Protein AF-A0AAU9JM26-F1 (afdb_monomer)

Secondary structure (DSSP, 8-state):
------S------HHHHHHHHHHTTSSGGGS-HHHHHHHHHHH--SSEE-HHHHHHHHHTTT---GGGT-TTSHHHHHHHHH-BGGGBEEHHHHHHHHHHHS---HHHHHHHHHHHH-TT-SSEE-HHHHHHHHHHHHHHHHHHHHHHHHH-GGGHHHHHHHHHHHHTTHHHHHHHHHHHHHTT--TT--EEHHHHHHHTTSTTGGGGGSHHHHHHHHHHHHHHHHHHTT-

Organism: NCBI:txid1481888

Mean predicted aligned error: 7.05 Å

Structure (mmCIF, N/CA/C/O backbone):
data_AF-A0AAU9JM26-F1
#
_entry.id   AF-A0AAU9JM26-F1
#
loop_
_atom_site.group_PDB
_atom_site.id
_atom_site.type_symbol
_atom_site.label_atom_id
_atom_site.label_alt_id
_atom_site.label_comp_id
_atom_site.label_asym_id
_atom_site.label_entity_id
_atom_site.label_seq_id
_atom_site.pdbx_PDB_ins_code
_atom_site.Cartn_x
_atom_site.Cartn_y
_atom_site.Cartn_z
_atom_site.occupancy
_atom_site.B_iso_or_equiv
_atom_site.auth_seq_id
_atom_site.auth_comp_id
_atom_site.auth_asym_id
_atom_site.auth_atom_id
_atom_site.pdbx_PDB_model_num
ATOM 1 N N . MET A 1 1 ? -19.632 -11.961 -15.404 1.00 30.98 1 MET A N 1
ATOM 2 C CA . MET A 1 1 ? -20.547 -11.061 -14.668 1.00 30.98 1 MET A CA 1
ATOM 3 C C . MET A 1 1 ? -19.672 -10.348 -13.642 1.00 30.98 1 MET A C 1
ATOM 5 O O . MET A 1 1 ? -19.209 -11.012 -12.741 1.00 30.98 1 MET A O 1
ATOM 9 N N . GLY A 1 2 ? -19.200 -9.113 -13.788 1.00 32.81 2 GLY A N 1
ATOM 10 C CA . GLY A 1 2 ? -19.786 -7.931 -14.412 1.00 32.81 2 GLY A CA 1
ATOM 11 C C . GLY A 1 2 ? -20.172 -6.908 -13.335 1.00 32.81 2 GLY A C 1
ATOM 12 O O . GLY A 1 2 ? -21.299 -6.434 -13.357 1.00 32.81 2 GLY A O 1
ATOM 13 N N . CYS A 1 3 ? -19.296 -6.639 -12.355 1.00 27.09 3 CYS A N 1
ATOM 14 C CA . CYS A 1 3 ? -19.578 -5.679 -11.286 1.00 27.09 3 CYS A CA 1
ATOM 15 C C . CYS A 1 3 ? -19.273 -4.259 -11.788 1.00 27.09 3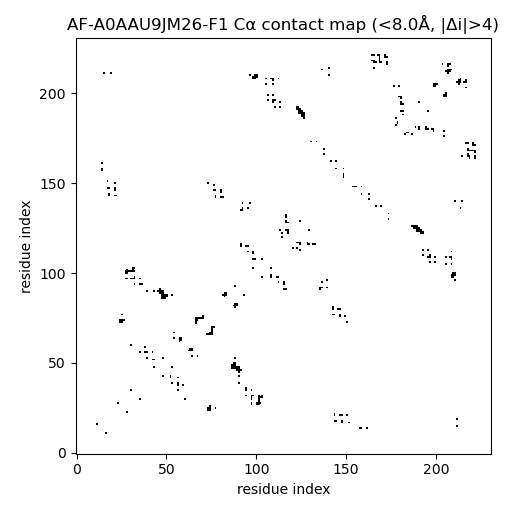 CYS A C 1
ATOM 17 O O . CYS A 1 3 ? -18.134 -3.799 -11.780 1.00 27.09 3 CYS A O 1
ATOM 19 N N . LEU A 1 4 ? -20.310 -3.606 -12.311 1.00 28.02 4 LEU A N 1
ATOM 20 C CA . LEU A 1 4 ? -20.330 -2.186 -12.644 1.00 28.02 4 LEU A CA 1
ATOM 21 C C . LEU A 1 4 ? -20.621 -1.404 -11.362 1.00 28.02 4 LEU A C 1
ATOM 23 O O . LEU A 1 4 ? -21.765 -1.362 -10.916 1.00 28.02 4 LEU A O 1
ATOM 27 N N . CYS A 1 5 ? -19.601 -0.768 -10.794 1.00 28.03 5 CYS A N 1
ATOM 28 C CA . CYS A 1 5 ? -19.796 0.296 -9.818 1.00 28.03 5 CYS A CA 1
ATOM 29 C C . CYS A 1 5 ? -20.100 1.596 -10.591 1.00 28.03 5 CYS A C 1
ATOM 31 O O . CYS A 1 5 ? -19.255 2.038 -11.376 1.00 28.03 5 CYS A O 1
ATOM 33 N N . PRO A 1 6 ? -21.284 2.219 -10.445 1.00 32.06 6 PRO A N 1
ATOM 34 C CA . PRO A 1 6 ? -21.607 3.470 -11.110 1.00 32.06 6 PRO A CA 1
ATOM 35 C C . PRO A 1 6 ? -21.183 4.638 -10.213 1.00 32.06 6 PRO A C 1
ATOM 37 O O . PRO A 1 6 ? -22.019 5.318 -9.630 1.00 32.06 6 PRO A O 1
ATOM 40 N N . VAL A 1 7 ? -19.877 4.893 -10.109 1.00 34.03 7 VAL A N 1
ATOM 41 C CA . VAL A 1 7 ? -19.356 6.164 -9.591 1.00 34.03 7 VAL A CA 1
ATOM 42 C C . VAL A 1 7 ? -18.283 6.646 -10.561 1.00 34.03 7 VAL A C 1
ATOM 44 O O . VAL A 1 7 ? -17.213 6.066 -10.664 1.00 34.03 7 VAL A O 1
ATOM 47 N N . SER A 1 8 ? -18.678 7.666 -11.325 1.00 30.30 8 SER A N 1
ATOM 48 C CA . SER A 1 8 ? -17.877 8.553 -12.174 1.00 30.30 8 SER A CA 1
ATOM 49 C C . SER A 1 8 ? -16.942 7.921 -13.225 1.00 30.30 8 SER A C 1
ATOM 51 O O . SER A 1 8 ? -15.879 7.368 -12.970 1.00 30.30 8 SER A O 1
ATOM 53 N N . LYS A 1 9 ? -17.273 8.191 -14.493 1.00 31.95 9 LYS A N 1
ATOM 54 C CA . LYS A 1 9 ? -16.309 8.276 -15.598 1.00 31.95 9 L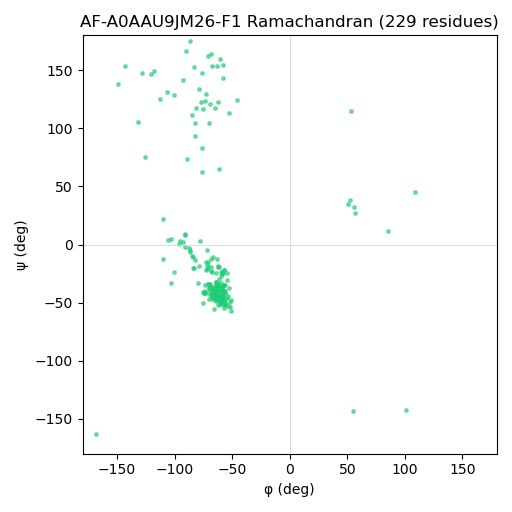YS A CA 1
ATOM 55 C C . LYS A 1 9 ? -15.302 9.415 -15.332 1.00 31.95 9 LYS A C 1
ATOM 57 O O . LYS A 1 9 ? -15.291 10.397 -16.070 1.00 31.95 9 LYS A O 1
ATOM 62 N N . PHE A 1 10 ? -14.461 9.332 -14.304 1.00 42.19 10 PHE A N 1
ATOM 63 C CA . PHE A 1 10 ? -13.196 10.055 -14.351 1.00 42.19 10 PHE A CA 1
ATOM 64 C C . PHE A 1 10 ? -12.301 9.265 -15.294 1.00 42.19 10 PHE A C 1
ATOM 66 O O . PHE A 1 10 ? -12.016 8.090 -15.083 1.00 42.19 10 PHE A O 1
ATOM 73 N N . ARG A 1 11 ? -11.918 9.888 -16.411 1.00 44.84 11 ARG A N 1
ATOM 74 C CA . ARG A 1 11 ? -10.819 9.375 -17.226 1.00 44.84 11 ARG A CA 1
ATOM 75 C C . ARG A 1 11 ? -9.642 9.191 -16.269 1.00 44.84 11 ARG A C 1
ATOM 77 O O . ARG A 1 11 ? -9.172 10.197 -15.746 1.00 44.84 11 ARG A O 1
ATOM 84 N N . SER A 1 12 ? -9.221 7.945 -16.031 1.00 65.50 12 SER A N 1
ATOM 85 C CA . SER A 1 12 ? -7.976 7.666 -15.308 1.00 65.50 12 SER A CA 1
ATOM 86 C C . SER A 1 12 ? -6.902 8.587 -15.885 1.00 65.50 12 SER A C 1
ATOM 88 O O . SER A 1 12 ? -6.769 8.690 -17.115 1.00 65.50 12 SER A O 1
ATOM 90 N N . SER A 1 13 ? -6.267 9.369 -15.013 1.00 86.38 13 SER A N 1
ATOM 91 C CA . SER A 1 13 ? -5.265 10.348 -15.414 1.00 86.38 13 SER A CA 1
ATOM 92 C C . SER A 1 13 ? -4.110 9.629 -16.115 1.00 86.38 13 SER A C 1
ATOM 94 O O . SER A 1 13 ? -3.938 8.415 -15.985 1.00 86.38 13 SER A O 1
ATOM 96 N N . GLU A 1 14 ? -3.316 10.343 -16.911 1.00 91.50 14 GLU A N 1
ATOM 97 C CA . GLU A 1 14 ? -2.157 9.703 -17.547 1.00 91.50 14 GLU A CA 1
ATOM 98 C C . GLU A 1 14 ? -1.174 9.172 -16.493 1.00 91.50 14 GLU A C 1
ATOM 100 O O . GLU A 1 14 ? -0.520 8.154 -16.721 1.00 91.50 14 GLU A O 1
ATOM 105 N N . GLU A 1 15 ? -1.119 9.812 -15.323 1.00 93.31 15 GLU A N 1
ATOM 106 C CA . GLU A 1 15 ? -0.354 9.350 -14.167 1.00 93.31 15 GLU A CA 1
ATOM 107 C C . GLU A 1 15 ? -0.858 7.997 -13.657 1.00 93.31 15 GLU A C 1
ATOM 109 O O . GLU A 1 15 ? -0.074 7.055 -13.577 1.00 93.31 15 GLU A O 1
ATOM 114 N N . GLU A 1 16 ? -2.161 7.858 -13.397 1.00 92.81 16 GLU A N 1
ATOM 115 C CA . GLU A 1 16 ? -2.726 6.603 -12.887 1.00 92.81 16 GLU A CA 1
ATOM 116 C C . GLU A 1 16 ? -2.638 5.468 -13.903 1.00 92.81 16 GLU A C 1
ATOM 118 O O . GLU A 1 16 ? -2.286 4.350 -13.539 1.00 92.81 16 GLU A O 1
ATOM 123 N N . LYS A 1 17 ? -2.835 5.739 -15.199 1.00 92.12 17 LYS A N 1
ATOM 124 C CA . LYS A 1 17 ? -2.597 4.723 -16.239 1.00 92.12 17 LYS A CA 1
ATOM 125 C C . LYS A 1 17 ? -1.156 4.217 -16.236 1.00 92.12 17 LYS A C 1
ATOM 127 O O . LYS A 1 17 ? -0.930 3.036 -16.475 1.00 92.12 17 LYS A O 1
ATOM 132 N N . THR A 1 18 ? -0.193 5.109 -16.006 1.00 93.56 18 THR A N 1
ATOM 133 C CA 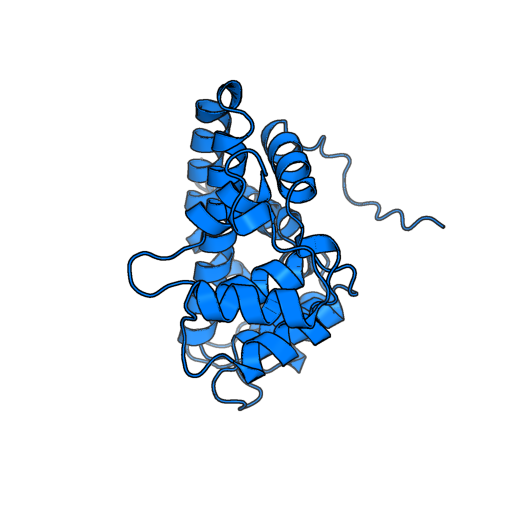. THR A 1 18 ? 1.232 4.751 -15.935 1.00 93.56 18 THR A CA 1
ATOM 134 C C . THR A 1 18 ? 1.499 3.883 -14.703 1.00 93.56 18 THR A C 1
ATOM 136 O O . THR A 1 18 ? 2.184 2.867 -14.800 1.00 93.56 18 THR A O 1
ATOM 139 N N . LEU A 1 19 ? 0.913 4.239 -13.555 1.00 93.06 19 LEU A N 1
ATOM 140 C CA . LEU A 1 19 ? 1.058 3.475 -12.315 1.00 93.06 19 LEU A CA 1
ATOM 141 C C . LEU A 1 19 ? 0.408 2.097 -12.400 1.00 93.06 19 LEU A C 1
ATOM 143 O O . LEU A 1 19 ? 1.055 1.121 -12.046 1.00 93.06 19 LEU A O 1
ATOM 147 N N . MET A 1 20 ? -0.812 1.991 -12.930 1.00 89.69 20 MET A N 1
ATOM 148 C CA . MET A 1 20 ? -1.498 0.704 -13.088 1.00 89.69 20 MET A CA 1
ATOM 149 C C . MET A 1 20 ? -0.688 -0.272 -13.954 1.00 89.69 20 MET A C 1
ATOM 151 O O . MET A 1 20 ? -0.476 -1.410 -13.550 1.00 89.69 20 MET A O 1
ATOM 155 N N . ARG A 1 21 ? -0.137 0.184 -15.090 1.00 89.50 21 ARG A N 1
ATOM 156 C CA . ARG A 1 21 ? 0.741 -0.655 -15.930 1.00 89.50 21 ARG A CA 1
ATOM 157 C C . ARG A 1 21 ? 2.032 -1.061 -15.231 1.00 89.50 21 ARG A C 1
ATOM 159 O O . ARG A 1 21 ? 2.589 -2.107 -15.548 1.00 89.50 21 ARG A O 1
ATOM 166 N N . ALA A 1 22 ? 2.570 -0.213 -14.357 1.00 90.06 22 ALA A N 1
ATOM 167 C CA . ALA A 1 22 ? 3.733 -0.574 -13.560 1.00 90.06 22 ALA A CA 1
ATOM 168 C C . ALA A 1 22 ? 3.347 -1.633 -12.517 1.00 90.06 22 ALA A C 1
ATOM 170 O O . ALA A 1 22 ? 4.025 -2.646 -12.411 1.00 90.06 22 ALA A O 1
ATOM 171 N N . GLU A 1 23 ? 2.238 -1.445 -11.799 1.00 88.12 23 GLU A N 1
ATOM 172 C CA . GLU A 1 23 ? 1.725 -2.398 -10.805 1.00 88.12 23 GLU A CA 1
ATOM 173 C C . GLU A 1 23 ? 1.498 -3.800 -11.403 1.00 88.12 23 GLU A C 1
ATOM 175 O O . GLU A 1 23 ? 1.905 -4.787 -10.795 1.00 88.12 23 GLU A O 1
ATOM 180 N N . GLU A 1 24 ? 0.970 -3.884 -12.628 1.00 85.75 24 GLU A N 1
ATOM 181 C CA . GLU A 1 24 ? 0.778 -5.136 -13.384 1.00 85.75 24 GLU A CA 1
ATOM 182 C C . GLU A 1 24 ? 2.084 -5.889 -13.714 1.00 85.75 24 GLU A C 1
ATOM 184 O O . GLU A 1 24 ? 2.045 -7.075 -14.027 1.00 85.75 24 GLU A O 1
ATOM 189 N N . GLN A 1 25 ? 3.248 -5.231 -13.658 1.00 85.81 25 GLN A N 1
ATOM 190 C CA . GLN A 1 25 ? 4.555 -5.844 -13.949 1.00 85.81 25 GLN A CA 1
ATOM 191 C C . GLN A 1 25 ? 5.244 -6.434 -12.708 1.00 85.81 25 GLN A C 1
ATOM 193 O O . GLN A 1 25 ? 6.350 -6.975 -12.803 1.00 85.81 25 GLN A O 1
ATOM 198 N N . ILE A 1 26 ? 4.634 -6.295 -11.531 1.00 83.06 26 ILE A N 1
ATOM 199 C CA . ILE A 1 26 ? 5.148 -6.853 -10.279 1.00 83.06 26 ILE A CA 1
ATOM 200 C C . ILE A 1 26 ? 4.519 -8.235 -10.089 1.00 83.06 26 ILE A C 1
ATOM 202 O O . ILE A 1 26 ? 3.345 -8.411 -10.367 1.00 83.06 26 ILE A O 1
ATOM 206 N N . ILE A 1 27 ? 5.282 -9.210 -9.590 1.00 69.94 27 ILE A N 1
ATOM 207 C CA . ILE A 1 27 ? 4.840 -10.612 -9.410 1.00 69.94 27 ILE A CA 1
ATOM 208 C C . ILE A 1 27 ? 3.847 -10.808 -8.239 1.00 69.94 27 ILE A C 1
ATOM 210 O O . ILE A 1 27 ? 3.151 -11.815 -8.152 1.00 69.94 27 ILE A O 1
ATOM 214 N N . LEU A 1 28 ? 3.728 -9.822 -7.344 1.00 66.00 28 LEU A N 1
ATOM 215 C CA . LEU A 1 28 ? 2.864 -9.856 -6.152 1.00 66.00 28 LEU A CA 1
ATOM 216 C C . LEU A 1 28 ? 1.360 -10.168 -6.367 1.00 66.00 28 LEU A C 1
ATOM 218 O O . LEU A 1 28 ? 0.791 -10.766 -5.453 1.00 66.00 28 LEU A O 1
ATOM 222 N N . PRO A 1 29 ? 0.699 -9.825 -7.493 1.00 56.62 29 PRO A N 1
ATOM 223 C CA . PRO A 1 29 ? -0.726 -10.098 -7.712 1.00 56.62 29 PRO A CA 1
ATOM 224 C C . PRO A 1 29 ? -1.113 -11.585 -7.744 1.00 56.62 29 PRO A C 1
ATOM 226 O O . PRO A 1 29 ? -2.297 -11.899 -7.678 1.00 56.62 29 PRO A O 1
ATOM 229 N N . GLU A 1 30 ? -0.154 -12.512 -7.836 1.00 57.62 30 GLU A N 1
ATOM 230 C CA . GLU A 1 30 ? -0.435 -13.956 -7.910 1.00 57.62 30 GLU A CA 1
ATOM 231 C C . GLU A 1 30 ? -0.577 -14.632 -6.532 1.00 57.62 30 GLU A C 1
ATOM 233 O O . GLU A 1 30 ? -0.904 -15.818 -6.445 1.00 57.62 30 GLU A O 1
ATOM 238 N N . LEU A 1 31 ? -0.347 -13.900 -5.434 1.00 63.75 31 LEU A N 1
ATOM 239 C CA . LEU A 1 31 ? -0.351 -14.455 -4.081 1.00 63.75 31 LEU A CA 1
ATOM 240 C C . LEU A 1 31 ? -1.587 -14.045 -3.280 1.00 63.75 31 LEU A C 1
ATOM 242 O O . LEU A 1 31 ? -1.893 -12.867 -3.110 1.00 63.75 31 LEU A O 1
ATOM 246 N N . SER A 1 32 ? -2.241 -15.032 -2.658 1.00 68.75 32 SER A N 1
ATOM 247 C CA . SER A 1 32 ? -3.211 -14.751 -1.598 1.00 68.75 32 SER A CA 1
ATOM 248 C C . SER A 1 32 ? -2.507 -14.060 -0.431 1.00 68.75 32 SER A C 1
ATOM 250 O O . SER A 1 32 ? -1.589 -14.626 0.175 1.00 68.75 32 SER A O 1
ATOM 252 N N . CYS A 1 33 ? -2.980 -12.868 -0.061 1.00 73.44 33 CYS A N 1
ATOM 253 C CA . CYS A 1 33 ? -2.426 -12.122 1.065 1.00 73.44 33 CYS A CA 1
ATOM 254 C C . CYS A 1 33 ? -2.460 -12.924 2.380 1.00 73.44 33 CYS A C 1
ATOM 256 O O . CYS A 1 33 ? -1.523 -12.818 3.169 1.00 73.44 33 CYS A O 1
ATOM 258 N N . ARG A 1 34 ? -3.494 -13.757 2.611 1.00 73.81 34 ARG A N 1
ATOM 259 C CA . ARG A 1 34 ? -3.579 -14.673 3.777 1.00 73.81 34 ARG A CA 1
ATOM 260 C C . ARG A 1 34 ? -2.343 -15.514 3.917 1.00 73.81 34 ARG A C 1
ATOM 262 O O . ARG A 1 34 ? -1.803 -15.676 5.009 1.00 73.81 34 ARG A O 1
ATOM 269 N N . SER A 1 35 ? -1.970 -16.117 2.802 1.00 78.38 35 SER A N 1
ATOM 270 C CA . SER A 1 35 ? -0.807 -16.950 2.790 1.00 78.38 35 SER A CA 1
ATOM 271 C C . SER A 1 35 ? 0.381 -16.038 3.045 1.00 78.38 35 SER A C 1
ATOM 273 O O . SER A 1 35 ? 1.103 -16.301 4.005 1.00 78.38 35 SER A O 1
ATOM 275 N N . PHE A 1 36 ? 0.580 -14.979 2.242 1.00 83.00 36 PHE A N 1
ATOM 276 C CA . PHE A 1 36 ? 1.794 -14.149 2.299 1.00 83.00 36 PHE A CA 1
ATOM 277 C C . PHE A 1 36 ? 2.105 -13.682 3.725 1.00 83.00 36 PHE A C 1
ATOM 279 O O . PHE A 1 36 ? 3.217 -13.890 4.205 1.00 83.00 36 PHE A O 1
ATOM 286 N N . ASP A 1 37 ? 1.089 -13.170 4.418 1.00 81.12 37 ASP A N 1
ATOM 287 C CA . ASP A 1 37 ? 1.136 -12.769 5.825 1.00 81.12 37 ASP A CA 1
ATOM 288 C C . ASP A 1 37 ? 1.530 -13.925 6.768 1.00 81.12 37 ASP A C 1
ATOM 290 O O . ASP A 1 37 ? 2.404 -13.790 7.625 1.00 81.12 37 ASP A O 1
ATOM 294 N N . ARG A 1 38 ? 0.960 -15.119 6.572 1.00 83.19 38 ARG A N 1
ATOM 295 C CA . ARG A 1 38 ? 1.317 -16.309 7.354 1.00 83.19 38 ARG A CA 1
ATOM 296 C C . ARG A 1 38 ? 2.779 -16.708 7.166 1.00 83.19 38 ARG A C 1
ATOM 298 O O . ARG A 1 38 ? 3.442 -17.026 8.149 1.00 83.19 38 ARG A O 1
ATOM 305 N N . GLU A 1 39 ? 3.272 -16.754 5.932 1.00 84.69 39 GLU A N 1
ATOM 306 C CA . GLU A 1 39 ? 4.646 -17.204 5.676 1.00 84.69 39 GLU A CA 1
ATOM 307 C C . GLU A 1 39 ? 5.660 -16.137 6.083 1.00 84.69 39 GLU A C 1
ATOM 309 O O . GLU A 1 39 ? 6.626 -16.470 6.763 1.00 84.69 39 GLU A O 1
ATOM 314 N N . ILE A 1 40 ? 5.417 -14.854 5.790 1.00 84.81 40 ILE A N 1
ATOM 315 C CA . ILE A 1 40 ? 6.321 -13.792 6.244 1.00 84.81 40 ILE A CA 1
ATOM 316 C C . ILE A 1 40 ? 6.397 -13.763 7.775 1.00 84.81 40 ILE A C 1
ATOM 318 O O . ILE A 1 40 ? 7.491 -13.653 8.319 1.00 84.81 40 ILE A O 1
ATOM 322 N N . SER A 1 41 ? 5.279 -13.987 8.473 1.00 81.44 41 SER A N 1
ATOM 323 C CA . SER A 1 41 ? 5.232 -14.073 9.939 1.00 81.44 41 SER A CA 1
ATOM 324 C C . SER A 1 41 ? 5.961 -15.293 10.515 1.00 81.44 41 SER A C 1
ATOM 326 O O . SER A 1 41 ? 6.378 -15.257 11.669 1.00 81.44 41 SER A O 1
ATOM 328 N N . ARG A 1 42 ? 6.151 -16.377 9.745 1.00 82.19 42 ARG A N 1
ATOM 329 C CA . ARG A 1 42 ? 6.964 -17.531 10.184 1.00 82.19 42 ARG A CA 1
ATOM 330 C C . ARG A 1 42 ? 8.452 -17.208 10.223 1.00 82.19 42 ARG A C 1
ATOM 332 O O . ARG A 1 42 ? 9.160 -17.748 11.069 1.00 82.19 42 ARG A O 1
ATOM 339 N N . TYR A 1 43 ? 8.922 -16.367 9.303 1.00 80.81 43 TYR A N 1
ATOM 340 C CA . TYR A 1 43 ? 10.342 -16.041 9.169 1.00 80.81 43 TYR A CA 1
ATOM 341 C C . TYR A 1 43 ? 10.722 -14.692 9.797 1.00 80.81 43 TYR A C 1
ATOM 343 O O . TYR A 1 43 ? 11.887 -14.480 10.140 1.00 80.81 43 TYR A O 1
ATOM 351 N N . ALA A 1 44 ? 9.770 -13.771 9.948 1.00 83.75 44 ALA A N 1
ATOM 352 C CA . ALA A 1 44 ? 9.999 -12.459 10.533 1.00 83.75 44 ALA A CA 1
ATOM 353 C C . ALA A 1 44 ? 10.110 -12.541 12.062 1.00 83.75 44 ALA A C 1
ATOM 355 O O . ALA A 1 44 ? 9.186 -12.962 12.750 1.00 83.75 44 ALA A O 1
ATOM 356 N N . SER A 1 45 ? 11.236 -12.077 12.604 1.00 78.56 45 SER A N 1
ATOM 357 C CA . SER A 1 45 ? 11.465 -11.945 14.051 1.00 78.56 45 SER A CA 1
ATOM 358 C C . SER A 1 45 ? 11.405 -10.495 14.549 1.00 78.56 45 SER A C 1
ATOM 360 O O . SER A 1 45 ? 11.652 -10.231 15.724 1.00 78.56 45 SER A O 1
ATOM 362 N N . GLY A 1 46 ? 11.085 -9.542 13.670 1.00 85.38 46 GLY A N 1
ATOM 363 C CA . GLY A 1 46 ? 11.044 -8.118 13.986 1.00 85.38 46 GLY A CA 1
ATOM 364 C C . GLY A 1 46 ? 10.379 -7.291 12.889 1.00 85.38 46 GLY A C 1
ATOM 365 O O . GLY A 1 46 ? 9.682 -7.820 12.027 1.00 85.38 46 GLY A O 1
ATOM 366 N N . GLU A 1 47 ? 10.603 -5.976 12.914 1.00 88.38 47 GLU A N 1
ATOM 367 C CA . GLU A 1 47 ? 9.962 -5.040 11.976 1.00 88.38 47 GLU A CA 1
ATOM 368 C C . GLU A 1 47 ? 10.486 -5.136 10.538 1.00 88.38 47 GLU A C 1
ATOM 370 O O . GLU A 1 47 ? 9.808 -4.698 9.605 1.00 88.38 47 GLU A O 1
ATOM 375 N N . TYR A 1 48 ? 11.687 -5.690 10.362 1.00 91.81 48 TYR A N 1
ATOM 376 C CA . TYR A 1 48 ? 12.363 -5.804 9.077 1.00 91.81 48 TYR A CA 1
ATOM 377 C C . TYR A 1 48 ? 12.819 -7.237 8.821 1.00 91.81 48 TYR A C 1
ATOM 379 O O . TYR A 1 48 ? 13.216 -7.951 9.743 1.00 91.81 48 TYR A O 1
ATOM 387 N N . ILE A 1 49 ? 12.826 -7.627 7.550 1.00 92.19 49 ILE A N 1
ATOM 388 C CA . ILE A 1 49 ? 13.396 -8.888 7.081 1.00 92.19 49 ILE A CA 1
ATOM 389 C C . ILE A 1 49 ? 14.500 -8.646 6.058 1.00 92.19 49 ILE A C 1
ATOM 391 O O . ILE A 1 49 ? 14.452 -7.718 5.252 1.00 92.19 49 ILE A O 1
ATOM 395 N N . SER A 1 50 ? 15.505 -9.517 6.068 1.00 91.88 50 SER A N 1
ATOM 396 C CA . SER A 1 50 ? 16.576 -9.478 5.073 1.00 91.88 50 SER A CA 1
ATOM 397 C C . SER A 1 50 ? 16.084 -9.930 3.695 1.00 91.88 50 SER A C 1
ATOM 399 O O . SER A 1 50 ? 15.092 -10.647 3.568 1.00 91.88 50 SER A O 1
ATOM 401 N N . HIS A 1 51 ? 16.845 -9.594 2.653 1.00 90.62 51 HIS A N 1
ATOM 402 C CA . HIS A 1 51 ? 16.614 -10.113 1.304 1.00 90.62 51 HIS A CA 1
ATOM 403 C C . HIS A 1 51 ? 16.614 -11.646 1.233 1.00 90.62 51 HIS A C 1
ATOM 405 O O . HIS A 1 51 ? 15.827 -12.226 0.492 1.00 90.62 51 HIS A O 1
ATOM 411 N N . LYS A 1 52 ? 17.447 -12.306 2.048 1.00 90.56 52 LYS A N 1
ATOM 412 C CA . LYS A 1 52 ? 17.458 -13.768 2.158 1.00 90.56 52 LYS A CA 1
ATOM 413 C C . LYS A 1 52 ? 16.106 -14.301 2.655 1.00 90.56 52 LYS A C 1
ATOM 415 O O . LYS A 1 52 ? 15.551 -15.186 2.020 1.00 90.56 52 LYS A O 1
ATOM 420 N N . ILE A 1 53 ? 15.565 -13.724 3.729 1.00 90.81 53 ILE A N 1
ATOM 421 C CA . ILE A 1 53 ? 14.269 -14.131 4.303 1.00 90.81 53 ILE A CA 1
ATOM 422 C C . ILE A 1 53 ? 13.115 -13.850 3.334 1.00 90.81 53 ILE A C 1
ATOM 424 O O . ILE A 1 53 ? 12.201 -14.662 3.198 1.00 90.81 53 ILE A O 1
ATOM 428 N N . LEU A 1 54 ? 13.160 -12.715 2.628 1.00 90.44 54 LEU A N 1
ATOM 429 C CA . LEU A 1 54 ? 12.150 -12.401 1.622 1.00 90.44 54 LEU A CA 1
ATOM 430 C C . LEU A 1 54 ? 12.146 -13.461 0.511 1.00 90.44 54 LEU A C 1
ATOM 432 O O . LEU A 1 54 ? 11.088 -13.950 0.132 1.00 90.44 54 LEU A O 1
ATOM 436 N N . LYS A 1 55 ? 13.330 -13.855 0.030 1.00 89.38 55 LYS A N 1
ATOM 437 C CA . LYS A 1 55 ? 13.480 -14.910 -0.974 1.00 89.38 55 LYS A CA 1
ATOM 438 C C . LYS A 1 55 ? 12.940 -16.257 -0.479 1.00 89.38 55 LYS A C 1
ATOM 440 O O . LYS A 1 55 ? 12.174 -16.880 -1.202 1.00 89.38 55 LYS A O 1
ATOM 445 N N . GLU A 1 56 ? 13.279 -16.662 0.746 1.00 88.56 56 GLU A N 1
ATOM 446 C CA . GLU A 1 56 ? 12.757 -17.892 1.372 1.00 88.56 56 GLU A CA 1
ATOM 447 C C . GLU A 1 56 ? 11.222 -17.860 1.484 1.00 88.56 56 GLU A C 1
ATOM 449 O O . GLU A 1 56 ? 10.556 -18.856 1.209 1.00 88.56 56 GLU A O 1
ATOM 454 N N . THR A 1 57 ? 10.646 -16.691 1.796 1.00 87.88 57 THR A N 1
ATOM 455 C CA . THR A 1 57 ? 9.188 -16.488 1.799 1.00 87.88 57 THR A CA 1
ATOM 456 C C . THR A 1 57 ? 8.581 -16.751 0.416 1.00 87.88 57 THR A C 1
ATOM 458 O O . THR A 1 57 ? 7.586 -17.459 0.333 1.00 87.88 57 THR A O 1
ATOM 461 N N . TYR A 1 58 ? 9.169 -16.234 -0.672 1.00 86.44 58 TYR A N 1
ATOM 462 C CA . TYR A 1 58 ? 8.682 -16.483 -2.043 1.00 86.44 58 TYR A CA 1
ATOM 463 C C . TYR A 1 58 ? 8.905 -17.926 -2.515 1.00 86.44 58 TYR A C 1
ATOM 465 O O . TYR A 1 58 ? 8.031 -18.496 -3.165 1.00 86.44 58 TYR A O 1
ATOM 473 N N . GLU A 1 59 ? 10.028 -18.549 -2.157 1.00 86.19 59 GLU A N 1
ATOM 474 C CA . GLU A 1 59 ? 10.278 -19.970 -2.438 1.00 86.19 59 GLU A CA 1
ATOM 475 C C . GLU A 1 59 ? 9.204 -20.857 -1.785 1.00 86.19 59 GLU A C 1
ATOM 477 O O . GLU A 1 59 ? 8.707 -21.789 -2.418 1.00 86.19 59 GLU A O 1
ATOM 482 N N . ALA A 1 60 ? 8.764 -20.523 -0.565 1.00 85.12 60 ALA A N 1
ATOM 483 C CA . ALA A 1 60 ? 7.666 -21.219 0.112 1.00 85.12 60 ALA A CA 1
ATOM 484 C C . ALA A 1 60 ? 6.318 -21.107 -0.636 1.00 85.12 60 ALA A C 1
ATOM 486 O O . ALA A 1 60 ? 5.438 -21.947 -0.440 1.00 85.12 60 ALA A O 1
ATOM 487 N N . TYR A 1 61 ? 6.172 -20.124 -1.533 1.00 78.06 61 TYR A N 1
ATOM 488 C CA . TYR A 1 61 ? 5.028 -19.978 -2.439 1.00 78.06 61 TYR A CA 1
ATOM 489 C C . TYR A 1 61 ? 5.141 -20.723 -3.755 1.00 78.06 61 TYR A C 1
ATOM 491 O O . TYR A 1 61 ? 4.198 -20.684 -4.540 1.00 78.06 61 TYR A O 1
ATOM 499 N N . SER A 1 62 ? 6.265 -21.388 -4.024 1.00 81.31 62 SER A N 1
ATOM 500 C CA . SER A 1 62 ? 6.575 -21.874 -5.374 1.00 81.31 62 SER A CA 1
ATOM 501 C C . SER A 1 62 ? 6.580 -20.749 -6.423 1.00 81.31 62 SER A C 1
ATOM 503 O O . SER A 1 62 ? 6.324 -21.003 -7.597 1.00 81.31 62 SER A O 1
ATOM 505 N N . VAL A 1 63 ? 6.870 -19.509 -6.009 1.00 81.81 63 VAL A N 1
ATOM 506 C CA . VAL A 1 63 ? 7.092 -18.391 -6.933 1.00 81.81 63 VAL A CA 1
ATOM 507 C C . VAL A 1 63 ? 8.498 -18.514 -7.500 1.00 81.81 63 VAL A C 1
ATOM 509 O O . VAL A 1 63 ? 9.453 -18.736 -6.752 1.00 81.81 63 VAL A O 1
ATOM 512 N N . ASP A 1 64 ? 8.634 -18.349 -8.816 1.00 81.31 64 ASP A N 1
ATOM 513 C CA . ASP A 1 64 ? 9.950 -18.252 -9.438 1.00 81.31 64 ASP A CA 1
ATOM 514 C C . ASP A 1 64 ? 10.655 -16.986 -8.941 1.00 81.31 64 ASP A C 1
ATOM 516 O O . ASP A 1 64 ? 10.193 -15.870 -9.142 1.00 81.31 64 ASP A O 1
ATOM 520 N N . ILE A 1 65 ? 11.781 -17.174 -8.266 1.00 85.38 65 ILE A N 1
ATOM 521 C CA . ILE A 1 65 ? 12.588 -16.123 -7.643 1.00 85.38 65 ILE A CA 1
ATOM 522 C C . ILE A 1 65 ? 13.735 -15.635 -8.532 1.00 85.38 65 ILE A C 1
ATOM 524 O O . ILE A 1 65 ? 14.554 -14.832 -8.074 1.00 85.38 65 ILE A O 1
ATOM 528 N N . GLU A 1 66 ? 13.866 -16.133 -9.765 1.00 86.12 66 GLU A N 1
ATOM 529 C CA . GLU A 1 66 ? 14.941 -15.721 -10.674 1.00 86.12 66 GLU A CA 1
ATOM 530 C C . GLU A 1 66 ? 14.896 -14.214 -10.977 1.00 86.12 66 GLU A C 1
ATOM 532 O O . GLU A 1 66 ? 15.945 -13.595 -11.190 1.00 86.12 66 GLU A O 1
ATOM 537 N N . PHE A 1 67 ? 13.730 -13.570 -10.829 1.00 83.50 67 PHE A N 1
ATOM 538 C CA . PHE A 1 67 ? 13.617 -12.111 -10.889 1.00 83.50 67 PHE A CA 1
ATOM 539 C C . PHE A 1 67 ? 14.468 -11.389 -9.836 1.00 83.50 67 PHE A C 1
ATOM 541 O O . PHE A 1 67 ? 14.829 -10.237 -10.038 1.00 83.50 67 PHE A O 1
ATOM 548 N N . PHE A 1 68 ? 14.844 -12.011 -8.713 1.00 85.56 68 PHE A N 1
ATOM 549 C CA . PHE A 1 68 ? 15.766 -11.372 -7.766 1.00 85.56 68 PHE A CA 1
ATOM 550 C C . PHE A 1 68 ? 17.205 -11.294 -8.297 1.00 85.56 68 PHE A C 1
ATOM 552 O O . PHE A 1 68 ? 18.005 -10.502 -7.789 1.00 85.56 68 PHE A O 1
ATOM 559 N N . LYS A 1 69 ? 17.549 -12.092 -9.314 1.00 86.31 69 LYS A N 1
ATOM 560 C CA . LYS A 1 69 ? 18.887 -12.147 -9.915 1.00 86.31 69 LYS A CA 1
ATOM 561 C C . LYS A 1 69 ? 18.956 -11.416 -11.255 1.00 86.31 69 LYS A C 1
ATOM 563 O O . LYS A 1 69 ? 20.000 -10.831 -11.560 1.00 86.31 69 LYS A O 1
ATOM 568 N N . ASP A 1 70 ? 17.881 -11.423 -12.043 1.00 89.00 70 ASP A N 1
ATOM 569 C CA . ASP A 1 70 ? 17.861 -10.768 -13.351 1.00 89.00 70 ASP A CA 1
ATOM 570 C C . ASP A 1 70 ? 17.523 -9.275 -13.236 1.00 89.00 70 ASP A C 1
ATOM 572 O O . ASP A 1 70 ? 16.399 -8.871 -12.956 1.00 89.00 70 ASP A O 1
ATOM 576 N N . LYS A 1 71 ? 18.510 -8.420 -13.524 1.00 89.75 71 LYS A N 1
ATOM 577 C CA . LYS A 1 71 ? 18.345 -6.959 -13.498 1.00 89.75 71 LYS A CA 1
ATOM 578 C C . LYS A 1 71 ? 17.402 -6.420 -14.577 1.00 89.75 71 LYS A C 1
ATOM 580 O O . LYS A 1 71 ? 17.115 -5.227 -14.535 1.00 89.75 71 LYS A O 1
ATOM 585 N N . ARG A 1 72 ? 17.005 -7.242 -15.550 1.00 88.12 72 ARG A N 1
ATOM 586 C CA . ARG A 1 72 ? 16.050 -6.893 -16.609 1.00 88.12 72 ARG A CA 1
ATOM 587 C C . ARG A 1 72 ? 14.605 -7.078 -16.158 1.00 88.12 72 ARG A C 1
ATOM 589 O O . ARG A 1 72 ? 13.724 -6.466 -16.749 1.00 88.12 72 ARG A O 1
ATOM 596 N N . GLU A 1 73 ? 14.375 -7.879 -15.120 1.00 89.69 73 GLU A N 1
ATOM 597 C CA . GLU A 1 73 ? 13.036 -8.142 -14.605 1.00 89.69 73 GLU A CA 1
ATOM 598 C C . GLU A 1 73 ? 12.486 -6.912 -13.863 1.00 89.69 73 GLU A C 1
ATOM 600 O O . GLU A 1 73 ? 13.154 -6.388 -12.962 1.00 89.69 73 GLU A O 1
ATOM 605 N N . PRO A 1 74 ? 11.265 -6.437 -14.170 1.00 90.00 74 PRO A N 1
ATOM 606 C CA . PRO A 1 74 ? 10.672 -5.290 -13.479 1.00 90.00 74 PRO A CA 1
ATOM 607 C C . PRO A 1 74 ? 10.590 -5.501 -11.959 1.00 90.00 74 PRO A C 1
ATOM 609 O O . PRO A 1 74 ? 10.943 -4.613 -11.177 1.00 90.00 74 PRO A O 1
ATOM 612 N N . SER A 1 75 ? 10.241 -6.717 -11.527 1.00 88.69 75 SER A N 1
ATOM 613 C CA . SER A 1 75 ? 10.177 -7.078 -10.107 1.00 88.69 75 SER A CA 1
ATOM 614 C C . SER A 1 75 ? 11.523 -6.885 -9.386 1.00 88.69 75 SER A C 1
ATOM 616 O O . SER A 1 75 ? 11.535 -6.391 -8.258 1.00 88.69 75 SER A O 1
ATOM 618 N N . TYR A 1 76 ? 12.673 -7.133 -10.037 1.00 90.06 76 TYR A N 1
ATOM 619 C CA . TYR A 1 76 ? 13.996 -6.833 -9.460 1.00 90.06 76 TYR A CA 1
ATOM 620 C C . TYR A 1 76 ? 14.104 -5.368 -9.024 1.00 90.06 76 TYR A C 1
ATOM 622 O O . TYR A 1 76 ? 14.592 -5.035 -7.940 1.00 90.06 76 TYR A O 1
ATOM 630 N N . HIS A 1 77 ? 13.667 -4.461 -9.898 1.00 90.94 77 HIS A N 1
ATOM 631 C CA . HIS A 1 77 ? 13.727 -3.031 -9.652 1.00 90.94 77 HIS A CA 1
ATOM 632 C C . HIS A 1 77 ? 12.768 -2.595 -8.556 1.00 90.94 77 HIS A C 1
ATOM 634 O O . HIS A 1 77 ? 13.169 -1.787 -7.717 1.00 90.94 77 HIS A O 1
ATOM 640 N N . TYR A 1 78 ? 11.565 -3.159 -8.535 1.00 91.56 78 TYR A N 1
ATOM 641 C CA . TYR A 1 78 ? 10.589 -2.908 -7.489 1.00 91.56 78 TYR A CA 1
ATOM 642 C C . TYR A 1 78 ? 11.143 -3.253 -6.098 1.00 91.56 78 TYR A C 1
ATOM 644 O O . TYR A 1 78 ? 11.236 -2.380 -5.232 1.00 91.56 78 TYR A O 1
ATOM 652 N N . TYR A 1 79 ? 11.641 -4.479 -5.898 1.00 90.75 79 TYR A N 1
ATOM 653 C CA . TYR A 1 79 ? 12.207 -4.877 -4.604 1.00 90.75 79 TYR A CA 1
ATOM 654 C C . TYR A 1 79 ? 13.514 -4.161 -4.269 1.00 90.75 79 TYR A C 1
ATOM 656 O O . TYR A 1 79 ? 13.865 -4.054 -3.097 1.00 90.75 79 TYR A O 1
ATOM 664 N N . LYS A 1 80 ? 14.252 -3.649 -5.257 1.00 91.00 80 LYS A N 1
ATOM 665 C CA . LYS A 1 80 ? 15.408 -2.792 -4.978 1.00 91.00 80 LYS A CA 1
ATOM 666 C C . LYS A 1 80 ? 14.987 -1.433 -4.409 1.00 91.00 80 LYS A C 1
ATOM 668 O O . LYS A 1 80 ? 15.691 -0.908 -3.555 1.00 91.00 80 LYS A O 1
ATOM 673 N N . ILE A 1 81 ? 13.877 -0.867 -4.884 1.00 91.75 81 ILE A N 1
ATOM 674 C CA . ILE A 1 81 ? 13.337 0.416 -4.404 1.00 91.75 81 ILE A CA 1
ATOM 675 C C . ILE A 1 81 ? 12.707 0.247 -3.017 1.00 91.75 81 ILE A C 1
ATOM 677 O O . ILE A 1 81 ? 12.906 1.093 -2.150 1.00 91.75 81 ILE A O 1
ATOM 681 N N . LEU A 1 82 ? 12.003 -0.865 -2.792 1.00 90.62 82 LEU A N 1
ATOM 682 C CA . LEU A 1 82 ? 11.346 -1.170 -1.519 1.00 90.62 82 LEU A CA 1
ATOM 683 C C . LEU A 1 82 ? 12.328 -1.510 -0.379 1.00 90.62 82 LEU A C 1
ATOM 685 O O . LEU A 1 82 ? 11.960 -1.466 0.792 1.00 90.62 82 LEU A O 1
ATOM 689 N N . HIS A 1 83 ? 13.574 -1.875 -0.695 1.00 89.44 83 HIS A N 1
ATOM 690 C CA . HIS A 1 83 ? 14.581 -2.235 0.305 1.00 89.44 83 HIS A CA 1
ATOM 691 C C . HIS A 1 83 ? 15.032 -0.996 1.103 1.00 89.44 83 HIS A C 1
ATOM 693 O O . HIS A 1 83 ? 15.827 -0.181 0.629 1.00 89.44 83 HIS A O 1
ATOM 699 N N . ALA A 1 84 ? 14.559 -0.872 2.343 1.00 71.69 84 ALA A N 1
ATOM 700 C CA . ALA A 1 84 ? 14.842 0.234 3.250 1.00 71.69 84 ALA A CA 1
ATOM 701 C C . ALA A 1 84 ? 16.260 0.126 3.850 1.00 71.69 84 ALA A C 1
ATOM 703 O O . ALA A 1 84 ? 16.471 -0.337 4.974 1.00 71.69 84 ALA A O 1
ATOM 704 N N . ASN A 1 85 ? 17.256 0.603 3.098 1.00 70.06 85 ASN A N 1
ATOM 705 C CA . ASN A 1 85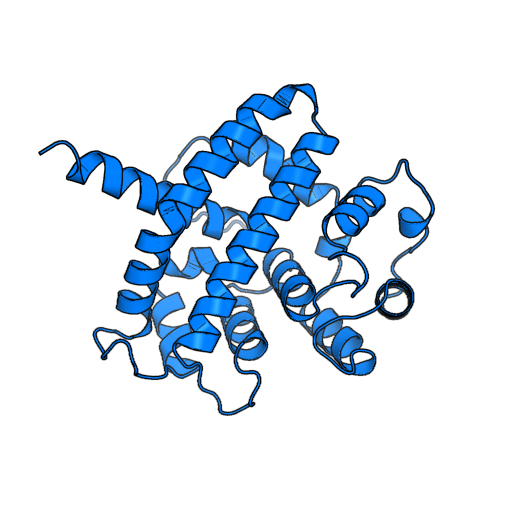 ? 18.650 0.754 3.538 1.00 70.06 85 ASN A CA 1
ATOM 706 C C . ASN A 1 85 ? 19.262 -0.557 4.078 1.00 70.06 85 ASN A C 1
ATOM 708 O O . ASN A 1 85 ? 19.002 -1.629 3.545 1.00 70.06 85 ASN A O 1
ATOM 712 N N . VAL A 1 86 ? 20.111 -0.481 5.110 1.00 75.50 86 VAL A N 1
ATOM 713 C CA . VAL A 1 86 ? 20.811 -1.634 5.709 1.00 75.50 86 VAL A CA 1
ATOM 714 C C . VAL A 1 86 ? 19.896 -2.578 6.498 1.00 75.50 86 VAL A C 1
ATOM 716 O O . VAL A 1 86 ? 20.312 -3.691 6.803 1.00 75.50 86 VAL A O 1
ATOM 719 N N . LEU A 1 87 ? 18.672 -2.152 6.834 1.00 81.56 87 LEU A N 1
ATOM 720 C CA . LEU A 1 87 ? 17.756 -2.915 7.690 1.00 81.56 87 LEU A CA 1
ATOM 721 C C . LEU A 1 87 ? 16.969 -3.984 6.921 1.00 81.56 87 LEU A C 1
ATOM 723 O O . LEU A 1 87 ? 16.501 -4.943 7.528 1.00 81.56 87 LEU A O 1
ATOM 727 N N . GLY A 1 88 ? 16.857 -3.857 5.596 1.00 90.69 88 GLY A N 1
ATOM 728 C CA . GLY A 1 88 ? 16.107 -4.794 4.760 1.00 90.69 88 GLY A CA 1
ATOM 729 C C . GLY A 1 88 ? 14.728 -4.265 4.378 1.00 90.69 88 GLY A C 1
ATOM 730 O O . GLY A 1 88 ? 14.556 -3.080 4.108 1.00 90.69 88 GLY A O 1
ATOM 731 N N . TYR A 1 89 ? 13.738 -5.149 4.330 1.00 91.69 89 TYR A N 1
ATOM 732 C CA . TYR A 1 89 ? 12.361 -4.828 3.964 1.00 91.69 89 TYR A CA 1
ATOM 733 C C . TYR A 1 89 ? 11.492 -4.710 5.203 1.00 91.69 89 TYR A C 1
ATOM 735 O O . TYR A 1 89 ? 11.455 -5.637 6.010 1.00 91.69 89 TYR A O 1
ATOM 743 N N . ARG A 1 90 ? 10.754 -3.607 5.334 1.00 91.31 90 ARG A N 1
ATOM 744 C CA . ARG A 1 90 ? 9.792 -3.436 6.425 1.00 91.31 90 ARG A CA 1
ATOM 745 C C . ARG A 1 90 ? 8.612 -4.395 6.225 1.00 91.31 90 ARG A C 1
ATOM 747 O O . ARG A 1 90 ? 7.931 -4.332 5.202 1.00 91.31 90 ARG A O 1
ATOM 754 N N . VAL A 1 91 ? 8.369 -5.269 7.201 1.00 90.62 91 VAL A N 1
ATOM 755 C CA . VAL A 1 91 ? 7.367 -6.350 7.122 1.00 90.62 91 VAL A CA 1
ATOM 756 C C . VAL A 1 91 ? 5.964 -5.786 6.924 1.00 90.62 91 VAL A C 1
ATOM 758 O O . VAL A 1 91 ? 5.266 -6.177 5.995 1.00 90.62 91 VAL A O 1
ATOM 761 N N . VAL A 1 92 ? 5.591 -4.800 7.739 1.00 91.00 92 VAL A N 1
ATOM 762 C CA . VAL A 1 92 ? 4.263 -4.167 7.703 1.00 91.00 92 VAL A CA 1
ATOM 763 C C . VAL A 1 92 ? 3.960 -3.562 6.329 1.00 91.00 92 VAL A C 1
ATOM 765 O O . VAL A 1 92 ? 2.844 -3.698 5.832 1.00 91.00 92 VAL A O 1
ATOM 768 N N . THR A 1 93 ? 4.954 -2.954 5.673 1.00 91.44 93 THR A N 1
ATOM 769 C CA . THR A 1 93 ? 4.803 -2.399 4.320 1.00 91.44 93 THR A CA 1
ATOM 770 C C . THR A 1 93 ? 4.640 -3.500 3.270 1.00 91.44 93 THR A C 1
ATOM 772 O O . THR A 1 93 ? 3.781 -3.382 2.400 1.00 91.44 93 THR A O 1
ATOM 775 N N . LEU A 1 94 ? 5.428 -4.581 3.349 1.00 90.38 94 LEU A N 1
ATOM 776 C CA . LEU A 1 94 ? 5.295 -5.730 2.444 1.00 90.38 94 LEU A CA 1
ATOM 777 C C . LEU A 1 94 ? 3.900 -6.357 2.534 1.00 90.38 94 LEU A C 1
ATOM 779 O O . LEU A 1 94 ? 3.281 -6.617 1.505 1.00 90.38 94 LEU A O 1
ATOM 783 N N . VAL A 1 95 ? 3.402 -6.562 3.757 1.00 91.00 95 VAL A N 1
ATOM 784 C CA . VAL A 1 95 ? 2.057 -7.100 3.996 1.00 91.00 95 VAL A CA 1
ATOM 785 C C . VAL A 1 95 ? 0.997 -6.139 3.464 1.00 91.00 95 VAL A C 1
ATOM 787 O O . VAL A 1 95 ? 0.114 -6.574 2.737 1.00 91.00 95 VAL A O 1
ATOM 790 N N . LEU A 1 96 ? 1.112 -4.832 3.724 1.00 92.81 96 LEU A N 1
ATOM 791 C CA . LEU A 1 96 ? 0.187 -3.830 3.183 1.00 92.81 96 LEU A CA 1
ATOM 792 C C . LEU A 1 96 ? 0.100 -3.876 1.649 1.00 92.81 96 LEU A C 1
ATOM 794 O O . LEU A 1 96 ? -0.995 -3.870 1.090 1.00 92.81 96 LEU A O 1
ATOM 798 N N . ILE A 1 97 ? 1.244 -3.941 0.969 1.00 91.06 97 ILE A N 1
ATOM 799 C CA . ILE A 1 97 ? 1.307 -4.048 -0.492 1.00 91.06 97 ILE A CA 1
ATOM 800 C C . ILE A 1 97 ? 0.630 -5.339 -0.967 1.00 91.06 97 ILE A C 1
ATOM 802 O O . ILE A 1 97 ? -0.157 -5.299 -1.911 1.00 91.06 97 ILE A O 1
ATOM 806 N N . ALA A 1 98 ? 0.899 -6.468 -0.304 1.00 88.69 98 ALA A N 1
ATOM 807 C CA . ALA A 1 98 ? 0.257 -7.741 -0.622 1.00 88.69 98 ALA A CA 1
ATOM 808 C C . ALA A 1 98 ? -1.269 -7.681 -0.423 1.00 88.69 98 ALA A C 1
ATOM 810 O O . ALA A 1 98 ? -2.006 -8.214 -1.248 1.00 88.69 98 ALA A O 1
ATOM 811 N N . ILE A 1 99 ? -1.759 -6.983 0.612 1.00 90.75 99 ILE A N 1
ATOM 812 C CA . ILE A 1 99 ? -3.198 -6.744 0.816 1.00 90.75 99 ILE A CA 1
ATOM 813 C C . ILE A 1 99 ? -3.778 -5.927 -0.344 1.00 90.75 99 ILE A C 1
ATOM 815 O O . ILE A 1 99 ? -4.841 -6.253 -0.865 1.00 90.75 99 ILE A O 1
ATOM 819 N N . TRP A 1 100 ? -3.110 -4.850 -0.758 1.00 90.81 100 TRP A N 1
ATOM 820 C CA . TRP A 1 100 ? -3.614 -3.997 -1.836 1.00 90.81 100 TRP A CA 1
ATOM 821 C C . TRP A 1 100 ? -3.714 -4.725 -3.170 1.00 90.81 100 TRP A C 1
ATOM 823 O O . TRP A 1 100 ? -4.729 -4.571 -3.853 1.00 90.81 100 TRP A O 1
ATOM 833 N N . LEU A 1 101 ? -2.697 -5.515 -3.510 1.00 86.56 101 LEU A N 1
ATOM 834 C CA . LEU A 1 101 ? -2.596 -6.202 -4.795 1.00 86.56 101 LEU A CA 1
ATOM 835 C C . LEU A 1 101 ? -3.357 -7.535 -4.853 1.00 86.56 101 LEU A C 1
ATOM 837 O O . LEU A 1 101 ? -3.512 -8.071 -5.946 1.00 86.56 101 LEU A O 1
ATOM 841 N N . SER A 1 102 ? -3.845 -8.065 -3.724 1.00 85.75 102 SER A N 1
ATOM 842 C CA . SER A 1 102 ? -4.636 -9.303 -3.726 1.00 85.75 102 SER A CA 1
ATOM 843 C C . SER A 1 102 ? -6.009 -9.118 -4.383 1.00 85.75 102 SER A C 1
ATOM 845 O O . SER A 1 102 ? -6.507 -8.003 -4.545 1.00 85.75 102 SER A O 1
ATOM 847 N N . ASP A 1 103 ? -6.664 -10.220 -4.728 1.00 84.31 103 ASP A N 1
ATOM 848 C CA . ASP A 1 103 ? -8.028 -10.266 -5.268 1.00 84.31 103 ASP A CA 1
ATOM 849 C C . ASP A 1 103 ? -9.113 -10.406 -4.180 1.00 84.31 103 ASP A C 1
ATOM 851 O O . ASP A 1 103 ? -10.291 -10.583 -4.493 1.00 84.31 103 ASP A O 1
ATOM 855 N N . GLU A 1 104 ? -8.734 -10.308 -2.899 1.00 85.56 104 GLU A N 1
ATOM 856 C CA . GLU A 1 104 ? -9.663 -10.428 -1.771 1.00 85.56 104 GLU A CA 1
ATOM 857 C C . GLU A 1 104 ? -10.724 -9.312 -1.759 1.00 85.56 104 GLU A C 1
ATOM 859 O O . GLU A 1 104 ? -10.501 -8.187 -2.221 1.00 85.56 104 GLU A O 1
ATOM 864 N N . ASP A 1 105 ? -11.882 -9.616 -1.165 1.00 89.94 105 ASP A N 1
ATOM 865 C CA . ASP A 1 105 ? -12.962 -8.648 -0.969 1.00 89.94 105 ASP A CA 1
ATOM 866 C C . ASP A 1 105 ? -12.482 -7.431 -0.144 1.00 89.94 105 ASP A C 1
ATOM 868 O O . ASP A 1 105 ? -11.699 -7.595 0.801 1.00 89.94 105 ASP A O 1
ATOM 872 N N . PRO A 1 106 ? -12.946 -6.200 -0.444 1.00 90.75 106 PRO A N 1
ATOM 873 C CA . PRO A 1 106 ? -12.527 -5.005 0.281 1.00 90.75 106 PRO A CA 1
ATOM 874 C C . PRO A 1 106 ? -12.678 -5.086 1.806 1.00 90.75 106 PRO A C 1
ATOM 876 O O . PRO A 1 106 ? -11.806 -4.595 2.519 1.00 90.75 106 PRO A O 1
ATOM 879 N N . LEU A 1 107 ? -13.728 -5.713 2.345 1.00 92.19 107 LEU A N 1
ATOM 880 C CA . LEU A 1 107 ? -13.879 -5.847 3.799 1.00 92.19 107 LEU A CA 1
ATOM 881 C C . LEU A 1 107 ? -12.867 -6.832 4.390 1.00 92.19 107 LEU A C 1
ATOM 883 O O . LEU A 1 107 ? -12.361 -6.603 5.491 1.00 92.19 107 LEU A O 1
ATOM 887 N N . GLU A 1 108 ? -12.513 -7.891 3.658 1.00 92.56 108 GLU A N 1
ATOM 888 C CA . GLU A 1 108 ? -11.428 -8.786 4.068 1.00 92.56 108 GLU A CA 1
ATOM 889 C C . GLU A 1 108 ? -10.082 -8.053 4.065 1.00 92.56 108 GLU A C 1
ATOM 891 O O . GLU A 1 108 ? -9.334 -8.137 5.043 1.00 92.56 108 GLU A O 1
ATOM 896 N N . LYS A 1 109 ? -9.805 -7.259 3.023 1.00 93.19 109 LYS A N 1
ATOM 897 C CA . LYS A 1 109 ? -8.615 -6.397 2.964 1.00 93.19 109 LYS A CA 1
ATOM 898 C C . LYS A 1 109 ? -8.583 -5.398 4.116 1.00 93.19 109 LYS A C 1
ATOM 900 O O . LYS A 1 109 ? -7.545 -5.232 4.749 1.00 93.19 109 LYS A O 1
ATOM 905 N N . ALA A 1 110 ? -9.708 -4.757 4.424 1.00 94.88 110 ALA A N 1
ATOM 906 C CA . ALA A 1 110 ? -9.826 -3.834 5.547 1.00 94.88 110 ALA A CA 1
ATOM 907 C C . ALA A 1 110 ? -9.501 -4.517 6.884 1.00 94.88 110 ALA A C 1
ATOM 909 O O . ALA A 1 110 ? -8.697 -4.000 7.659 1.00 94.88 110 ALA A O 1
ATOM 910 N N . SER A 1 111 ? -10.060 -5.705 7.128 1.00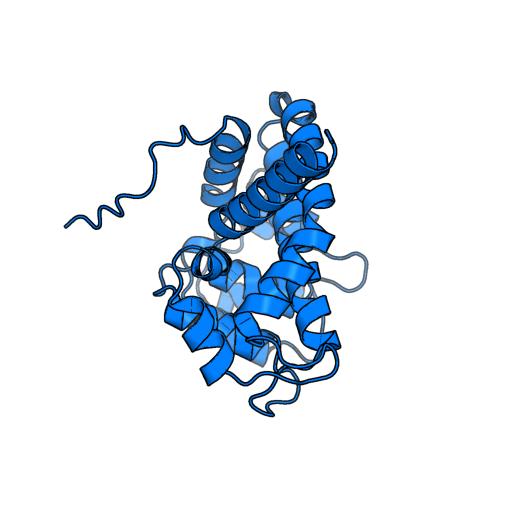 95.06 111 SER A N 1
ATOM 911 C CA . SER A 1 111 ? -9.759 -6.506 8.323 1.00 95.06 111 SER A CA 1
ATOM 912 C C . SER A 1 111 ? -8.261 -6.817 8.426 1.00 95.06 111 SER A C 1
ATOM 914 O O . SER A 1 111 ? -7.668 -6.695 9.498 1.00 95.06 111 SER A O 1
ATOM 916 N N . ARG A 1 112 ? -7.607 -7.154 7.306 1.00 93.12 112 ARG A N 1
ATOM 917 C CA . ARG A 1 112 ? -6.153 -7.378 7.282 1.00 93.12 112 ARG A CA 1
ATOM 918 C C . ARG A 1 112 ? -5.346 -6.124 7.542 1.00 93.12 112 ARG A C 1
ATOM 920 O O . ARG A 1 112 ? -4.381 -6.193 8.293 1.00 93.12 112 ARG A O 1
ATOM 927 N N . ILE A 1 113 ? -5.729 -4.997 6.941 1.00 95.00 113 ILE A N 1
ATOM 928 C CA . ILE A 1 113 ? -5.079 -3.711 7.198 1.00 95.00 113 ILE A CA 1
ATOM 929 C C . ILE A 1 113 ? -5.151 -3.434 8.694 1.00 95.00 113 ILE A C 1
ATOM 931 O O . ILE A 1 113 ? -4.115 -3.217 9.306 1.00 95.00 113 ILE A O 1
ATOM 935 N N . PHE A 1 114 ? -6.330 -3.543 9.309 1.00 95.25 114 PHE A N 1
ATOM 936 C CA . PHE A 1 114 ? -6.472 -3.361 10.751 1.00 95.25 114 PHE A CA 1
ATOM 937 C C . PHE A 1 114 ? -5.506 -4.262 11.539 1.00 95.25 114 PHE A C 1
ATOM 939 O O . PHE A 1 114 ? -4.704 -3.775 12.333 1.00 95.25 114 PHE A O 1
ATOM 946 N N . LYS A 1 115 ? -5.507 -5.569 11.263 1.00 93.06 115 LYS A N 1
ATOM 947 C CA . LYS A 1 115 ? -4.654 -6.545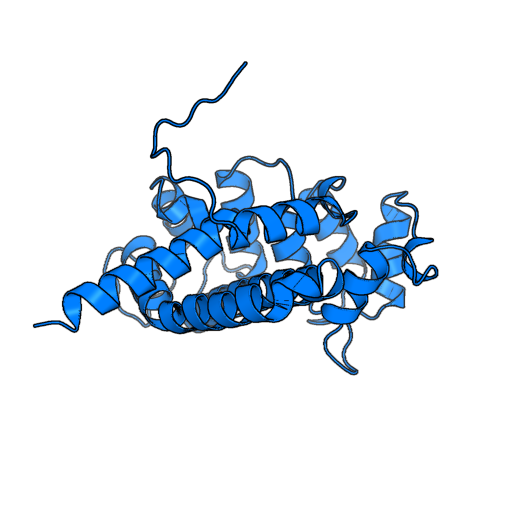 11.963 1.00 93.06 115 LYS A CA 1
ATOM 948 C C . LYS A 1 115 ? -3.156 -6.300 11.772 1.00 93.06 115 LYS A C 1
ATOM 950 O O . LYS A 1 115 ? -2.395 -6.493 12.711 1.00 93.06 115 LYS A O 1
ATOM 955 N N . ASN A 1 116 ? -2.739 -5.809 10.606 1.00 93.00 116 ASN A N 1
ATOM 956 C CA . ASN A 1 116 ? -1.347 -5.448 10.324 1.00 93.00 116 ASN A CA 1
ATOM 957 C C . ASN A 1 116 ? -0.845 -4.287 11.213 1.00 93.00 116 ASN A C 1
ATOM 959 O O . ASN A 1 116 ? 0.356 -4.159 11.458 1.00 93.00 116 ASN A O 1
ATOM 963 N N . TYR A 1 117 ? -1.757 -3.447 11.723 1.00 93.38 117 TYR A N 1
ATOM 964 C CA . TYR A 1 117 ? -1.437 -2.300 12.584 1.00 93.38 117 TYR A CA 1
ATOM 965 C C . TYR A 1 117 ? -1.885 -2.461 14.048 1.00 93.38 117 TYR A C 1
ATOM 967 O O . TYR A 1 117 ? -1.382 -1.737 14.910 1.00 93.38 117 TYR A O 1
ATOM 975 N N . ASP A 1 118 ? -2.715 -3.455 14.379 1.00 91.94 118 ASP A N 1
ATOM 976 C CA . ASP A 1 118 ? -2.952 -3.922 15.755 1.00 91.94 118 ASP A CA 1
ATOM 977 C C . ASP A 1 118 ? -1.780 -4.786 16.260 1.00 91.94 118 ASP A C 1
ATOM 979 O O . ASP A 1 118 ? -1.903 -5.967 16.583 1.00 91.94 118 ASP A O 1
ATOM 983 N N . ARG A 1 119 ? -0.593 -4.181 16.348 1.00 80.50 119 ARG A N 1
ATOM 984 C CA . ARG A 1 119 ? 0.660 -4.880 16.694 1.00 80.50 119 ARG A CA 1
ATOM 985 C C . ARG A 1 119 ? 0.663 -5.524 18.082 1.00 80.50 119 ARG A C 1
ATOM 987 O O . ARG A 1 119 ? 1.512 -6.365 18.364 1.00 80.50 119 ARG A O 1
ATOM 994 N N . LYS A 1 120 ? -0.228 -5.082 18.974 1.00 85.44 120 LYS A N 1
ATOM 995 C CA . LYS A 1 120 ? -0.355 -5.607 20.341 1.00 85.44 120 LYS A CA 1
ATOM 996 C C . LYS A 1 120 ? -1.443 -6.682 20.452 1.00 85.44 120 LYS A C 1
ATOM 998 O O . LYS A 1 120 ? -1.645 -7.191 21.552 1.00 85.44 120 LYS A O 1
ATOM 1003 N N . CYS A 1 121 ? -2.126 -7.014 19.352 1.00 86.94 121 CYS A N 1
ATOM 1004 C CA . CYS A 1 121 ? -3.241 -7.960 19.312 1.00 86.94 121 CYS A CA 1
ATOM 1005 C C . CYS A 1 121 ? -4.330 -7.626 20.346 1.00 86.94 121 CYS A C 1
ATOM 1007 O O . CYS A 1 121 ? -4.878 -8.515 20.999 1.00 86.94 121 CYS A O 1
ATOM 1009 N N . LEU A 1 122 ? -4.604 -6.334 20.547 1.00 91.44 122 LEU A N 1
ATOM 1010 C CA . LEU A 1 122 ? -5.589 -5.853 21.523 1.00 91.44 122 LEU A CA 1
ATOM 1011 C C . LEU A 1 122 ? -6.971 -5.653 20.898 1.00 91.44 122 LEU A C 1
ATOM 1013 O O . LEU A 1 122 ? -7.889 -5.187 21.577 1.00 91.44 122 LEU A O 1
ATOM 1017 N N . ASN A 1 123 ? -7.108 -5.977 19.611 1.00 93.44 123 ASN A N 1
ATOM 1018 C CA . ASN A 1 123 ? -8.242 -5.647 18.766 1.00 93.44 123 ASN A CA 1
ATOM 1019 C C . ASN A 1 123 ? -8.530 -4.136 18.738 1.00 93.44 123 ASN A C 1
ATOM 1021 O O . ASN A 1 123 ? -9.687 -3.710 18.689 1.00 93.44 123 ASN A O 1
ATOM 1025 N N . LYS A 1 124 ? -7.475 -3.316 18.858 1.00 93.25 124 LYS A N 1
ATOM 1026 C CA . LYS A 1 124 ? -7.566 -1.855 18.966 1.00 93.25 124 LYS A CA 1
ATOM 1027 C C . LYS A 1 124 ? -6.349 -1.175 18.359 1.00 93.25 124 LYS A C 1
ATOM 1029 O O . LYS A 1 124 ? -5.217 -1.550 18.648 1.00 93.25 124 LYS A O 1
ATOM 1034 N N . ILE A 1 125 ? -6.582 -0.094 17.623 1.00 91.81 125 ILE A N 1
ATOM 1035 C CA . ILE A 1 125 ? -5.530 0.783 17.108 1.00 91.81 125 ILE A CA 1
ATOM 1036 C C . ILE A 1 125 ? -5.632 2.136 17.808 1.00 91.81 125 ILE A C 1
ATOM 1038 O O . ILE A 1 125 ? -6.686 2.772 17.832 1.00 91.81 125 ILE A O 1
ATOM 1042 N N . GLY A 1 126 ? -4.522 2.556 18.415 1.00 88.56 126 GLY A N 1
ATOM 1043 C CA . GLY A 1 126 ? -4.370 3.891 18.991 1.00 88.56 126 GLY A CA 1
ATOM 1044 C C . GLY A 1 126 ? -3.893 4.929 17.968 1.00 88.56 126 GLY A C 1
ATOM 1045 O O . GLY A 1 126 ? -3.551 4.568 16.839 1.00 88.56 126 GLY A O 1
ATOM 1046 N N . PRO A 1 127 ? -3.809 6.210 18.364 1.00 85.19 127 PRO A N 1
ATOM 1047 C CA . PRO A 1 127 ? -3.434 7.307 17.465 1.00 85.19 127 PRO A CA 1
ATOM 1048 C C . PRO A 1 127 ? -2.083 7.097 16.768 1.00 85.19 127 PRO A C 1
ATOM 1050 O O . PRO A 1 127 ? -1.981 7.284 15.559 1.00 85.19 127 PRO A O 1
ATOM 1053 N N . GLU A 1 128 ? -1.076 6.618 17.502 1.00 86.88 128 GLU A N 1
ATOM 1054 C CA . GLU A 1 128 ? 0.255 6.313 16.959 1.00 86.88 128 GLU A CA 1
ATOM 1055 C C . GLU A 1 128 ? 0.206 5.197 15.902 1.00 86.88 128 GLU A C 1
ATOM 1057 O O . GLU A 1 128 ? 0.779 5.325 14.824 1.00 86.88 128 GLU A O 1
ATOM 1062 N N . GLY A 1 129 ? -0.527 4.110 16.172 1.00 89.44 129 GLY A N 1
ATOM 1063 C CA . GLY A 1 129 ? -0.679 3.007 15.219 1.00 89.44 129 GLY A CA 1
ATOM 1064 C C . GLY A 1 129 ? -1.407 3.439 13.944 1.00 89.44 129 GLY A C 1
ATOM 1065 O O . GLY A 1 129 ? -1.044 3.014 12.849 1.00 89.44 129 GLY A O 1
ATOM 1066 N N . PHE A 1 130 ? -2.392 4.330 14.078 1.00 88.81 130 PHE A N 1
ATOM 1067 C CA . PHE A 1 130 ? -3.093 4.917 12.942 1.00 88.81 130 PHE A CA 1
ATOM 1068 C C . PHE A 1 130 ? -2.197 5.856 12.127 1.00 88.81 130 PHE A C 1
ATOM 1070 O O . PHE A 1 130 ? -2.209 5.818 10.901 1.00 88.81 130 PHE A O 1
ATOM 1077 N N . GLU A 1 131 ? -1.382 6.674 12.787 1.00 87.56 131 GLU A N 1
ATOM 1078 C CA . GLU A 1 131 ? -0.397 7.510 12.106 1.00 87.56 131 GLU A CA 1
ATOM 1079 C C . GLU A 1 131 ? 0.599 6.665 11.310 1.00 87.56 131 GLU A C 1
ATOM 1081 O O . GLU A 1 131 ? 0.765 6.897 10.112 1.00 87.56 131 GLU A O 1
ATOM 1086 N N . ILE A 1 132 ? 1.157 5.618 11.924 1.00 90.69 132 ILE A N 1
ATOM 1087 C CA . ILE A 1 132 ? 2.048 4.670 11.245 1.00 90.69 132 ILE A CA 1
ATOM 1088 C C . ILE A 1 132 ? 1.351 4.023 10.038 1.00 90.69 132 ILE A C 1
ATOM 1090 O O . ILE A 1 132 ? 1.970 3.897 8.982 1.00 90.69 132 ILE A O 1
ATOM 1094 N N . MET A 1 133 ? 0.067 3.661 10.157 1.00 92.56 133 MET A N 1
ATOM 1095 C CA . MET A 1 133 ? -0.729 3.123 9.047 1.00 92.56 133 MET A CA 1
ATOM 1096 C C . MET A 1 133 ? -0.769 4.077 7.852 1.00 92.56 133 MET A C 1
ATOM 1098 O O . MET A 1 133 ? -0.437 3.677 6.736 1.00 92.56 133 MET A O 1
ATOM 1102 N N . ILE A 1 134 ? -1.130 5.342 8.073 1.00 90.81 134 ILE A N 1
ATOM 1103 C CA . ILE A 1 134 ? -1.202 6.338 6.994 1.00 90.81 134 ILE A CA 1
ATOM 1104 C C . ILE A 1 134 ? 0.181 6.595 6.387 1.00 90.81 134 ILE A C 1
ATOM 1106 O O . ILE A 1 134 ? 0.313 6.719 5.167 1.00 90.81 134 ILE A O 1
ATOM 1110 N N . GLU A 1 135 ? 1.226 6.655 7.209 1.00 90.88 135 GLU A N 1
ATOM 1111 C CA . GLU A 1 135 ? 2.592 6.858 6.728 1.00 90.88 135 GLU A CA 1
ATOM 1112 C C . GLU A 1 135 ? 3.100 5.703 5.869 1.00 90.88 135 GLU A C 1
ATOM 1114 O O . GLU A 1 135 ? 3.687 5.946 4.812 1.00 90.88 135 GLU A O 1
ATOM 1119 N N . ASP A 1 136 ? 2.820 4.462 6.263 1.00 92.44 136 ASP A N 1
ATOM 1120 C CA . ASP A 1 136 ? 3.162 3.280 5.476 1.00 92.44 136 ASP A CA 1
ATOM 1121 C C . ASP A 1 136 ? 2.400 3.225 4.148 1.00 92.44 136 ASP A C 1
ATOM 1123 O O . ASP A 1 136 ? 2.995 2.900 3.118 1.00 92.44 136 ASP A O 1
ATOM 1127 N N . MET A 1 137 ? 1.118 3.608 4.127 1.00 94.00 137 MET A N 1
ATOM 1128 C CA . MET A 1 137 ? 0.342 3.709 2.883 1.00 94.00 137 MET A CA 1
ATOM 1129 C C . MET A 1 137 ? 0.926 4.758 1.924 1.00 94.00 137 MET A C 1
ATOM 1131 O O . MET A 1 137 ? 1.037 4.528 0.713 1.00 94.00 137 MET A O 1
ATOM 1135 N N . ILE A 1 138 ?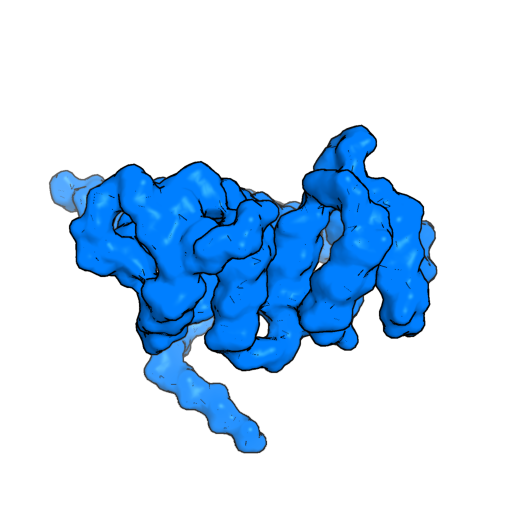 1.373 5.901 2.446 1.00 92.38 138 ILE A N 1
ATOM 1136 C CA . ILE A 1 138 ? 2.049 6.928 1.639 1.00 92.38 138 ILE A CA 1
ATOM 1137 C C . ILE A 1 138 ? 3.401 6.422 1.145 1.00 92.38 138 ILE A C 1
ATOM 1139 O O . ILE A 1 138 ? 3.741 6.622 -0.022 1.00 92.38 138 ILE A O 1
ATOM 1143 N N . TYR A 1 139 ? 4.173 5.753 1.998 1.00 91.94 139 TYR A N 1
ATOM 1144 C CA . TYR A 1 139 ? 5.459 5.184 1.612 1.00 91.94 139 TYR A CA 1
ATOM 1145 C C . TYR A 1 139 ? 5.307 4.132 0.502 1.00 91.94 139 TYR A C 1
ATOM 1147 O O . TYR A 1 139 ? 6.016 4.198 -0.507 1.00 91.94 139 TYR A O 1
ATOM 1155 N N . ALA A 1 140 ? 4.336 3.222 0.623 1.00 92.50 140 ALA A N 1
ATOM 1156 C CA . ALA A 1 140 ? 4.021 2.234 -0.407 1.00 92.50 140 ALA A CA 1
ATOM 1157 C C . ALA A 1 140 ? 3.612 2.907 -1.730 1.00 92.50 140 ALA A C 1
ATOM 1159 O O . ALA A 1 140 ? 4.126 2.561 -2.794 1.00 92.50 140 ALA A O 1
ATOM 1160 N N . THR A 1 141 ? 2.773 3.943 -1.663 1.00 92.94 141 THR A N 1
ATOM 1161 C CA . THR A 1 141 ? 2.392 4.766 -2.824 1.00 92.94 141 THR A CA 1
ATOM 1162 C C . THR A 1 141 ? 3.602 5.384 -3.520 1.00 92.94 141 THR A C 1
ATOM 1164 O O . THR A 1 141 ? 3.753 5.268 -4.735 1.00 92.94 141 THR A O 1
ATOM 1167 N N . VAL A 1 142 ? 4.489 6.031 -2.763 1.00 92.88 142 VAL A N 1
ATOM 1168 C CA . VAL A 1 142 ? 5.698 6.652 -3.319 1.00 92.88 142 VAL A CA 1
ATOM 1169 C C . VAL A 1 142 ? 6.616 5.596 -3.933 1.00 92.88 142 VAL A C 1
ATOM 1171 O O . VAL A 1 142 ? 7.170 5.837 -5.000 1.00 92.88 142 VAL A O 1
ATOM 1174 N N . THR A 1 143 ? 6.723 4.416 -3.320 1.00 92.38 143 THR A N 1
ATOM 1175 C CA . THR A 1 143 ? 7.504 3.288 -3.852 1.00 92.38 143 THR A CA 1
ATOM 1176 C C . THR A 1 143 ? 6.989 2.856 -5.228 1.00 92.38 143 THR A C 1
ATOM 1178 O O . THR A 1 143 ? 7.792 2.703 -6.150 1.00 92.38 143 THR A O 1
ATOM 1181 N N . PHE A 1 144 ? 5.668 2.729 -5.413 1.00 92.38 144 PHE A N 1
ATOM 1182 C CA . PHE A 1 144 ? 5.090 2.443 -6.732 1.00 92.38 144 PHE A CA 1
ATOM 1183 C C . PHE A 1 144 ? 5.402 3.535 -7.757 1.00 92.38 144 PHE A C 1
ATOM 1185 O O . PHE A 1 144 ? 5.728 3.224 -8.901 1.00 92.38 144 PHE A O 1
ATOM 1192 N N . ILE A 1 145 ? 5.367 4.808 -7.356 1.00 94.69 145 ILE A N 1
ATOM 1193 C CA . ILE A 1 145 ? 5.687 5.913 -8.264 1.00 94.69 145 ILE A CA 1
ATOM 1194 C C . ILE A 1 145 ? 7.165 5.893 -8.674 1.00 94.69 145 ILE A C 1
ATOM 1196 O O . ILE A 1 145 ? 7.472 6.037 -9.856 1.00 94.69 145 ILE A O 1
ATOM 1200 N N . GLU A 1 146 ? 8.087 5.687 -7.733 1.00 94.62 146 GLU A N 1
ATOM 1201 C CA . GLU A 1 146 ? 9.517 5.567 -8.044 1.00 94.62 146 GLU A CA 1
ATOM 1202 C C . GLU A 1 146 ? 9.805 4.362 -8.945 1.00 94.62 146 GLU A C 1
ATOM 1204 O O . GLU A 1 146 ? 10.636 4.436 -9.854 1.00 94.62 146 GLU A O 1
ATOM 1209 N N . PHE A 1 147 ? 9.077 3.264 -8.749 1.00 95.00 147 PHE A N 1
ATOM 1210 C CA . PHE A 1 147 ? 9.151 2.120 -9.643 1.00 95.00 147 PHE A CA 1
ATOM 1211 C C . PHE A 1 147 ? 8.649 2.461 -11.052 1.00 95.00 147 PHE A C 1
ATOM 1213 O O . PHE A 1 147 ? 9.365 2.229 -12.026 1.00 95.00 147 PHE A O 1
ATOM 1220 N N . ALA A 1 148 ? 7.489 3.105 -11.176 1.00 95.12 148 ALA A N 1
ATOM 1221 C CA . ALA A 1 148 ? 6.950 3.524 -12.467 1.00 95.12 148 ALA A CA 1
ATOM 1222 C C . ALA A 1 148 ? 7.876 4.499 -13.212 1.00 95.12 148 ALA A C 1
ATOM 1224 O O . ALA A 1 148 ? 8.067 4.357 -14.416 1.00 95.12 148 ALA A O 1
ATOM 1225 N N . LYS A 1 149 ? 8.535 5.433 -12.511 1.00 95.00 149 LYS A N 1
ATOM 1226 C CA . LYS A 1 149 ? 9.556 6.319 -13.106 1.00 95.00 149 LYS A CA 1
ATOM 1227 C C . LYS A 1 149 ? 10.711 5.550 -13.733 1.00 95.00 149 LYS A C 1
ATOM 1229 O O . LYS A 1 149 ? 11.273 5.983 -14.736 1.00 95.00 149 LYS A O 1
ATOM 1234 N N . LYS A 1 150 ? 11.085 4.422 -13.129 1.00 93.31 150 LYS A N 1
ATOM 1235 C CA . LYS A 1 150 ? 12.151 3.567 -13.641 1.00 93.31 150 LYS A CA 1
ATOM 1236 C C . LYS A 1 150 ? 11.725 2.789 -14.884 1.00 93.31 150 LYS A C 1
ATOM 1238 O O . LYS A 1 150 ? 12.554 2.589 -15.767 1.00 93.31 150 LYS A O 1
ATOM 1243 N N . MET A 1 151 ? 10.457 2.389 -14.950 1.00 93.50 151 MET A N 1
ATOM 1244 C CA . MET A 1 151 ? 9.891 1.668 -16.093 1.00 93.50 151 MET A CA 1
ATOM 1245 C C . MET A 1 151 ? 9.534 2.596 -17.263 1.00 93.50 151 MET A C 1
AT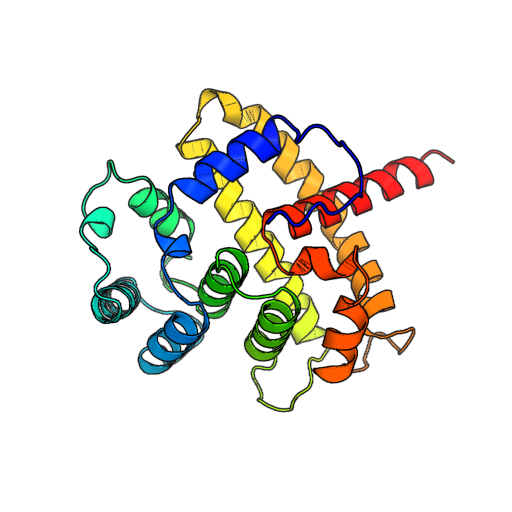OM 1247 O O . MET A 1 151 ? 9.705 2.214 -18.417 1.00 93.50 151 MET A O 1
ATOM 1251 N N . GLU A 1 152 ? 9.118 3.835 -16.986 1.00 93.44 152 GLU A N 1
ATOM 1252 C CA . GLU A 1 152 ? 8.781 4.853 -17.990 1.00 93.44 152 GLU A CA 1
ATOM 1253 C C . GLU A 1 152 ? 9.569 6.169 -17.766 1.00 93.44 152 GLU A C 1
ATOM 1255 O O . GLU A 1 152 ? 9.008 7.173 -17.310 1.00 93.44 152 GLU A O 1
ATOM 1260 N N . PRO A 1 153 ? 10.876 6.231 -18.110 1.00 92.69 153 PRO A N 1
ATOM 1261 C CA . PRO A 1 153 ? 11.714 7.414 -17.861 1.00 92.69 153 PRO A CA 1
ATOM 1262 C C . PRO A 1 153 ? 11.223 8.706 -18.536 1.00 92.69 153 PRO A C 1
ATOM 1264 O O . PRO A 1 153 ? 11.453 9.810 -18.047 1.00 92.69 153 PRO A O 1
ATOM 1267 N N . ASN A 1 154 ? 10.500 8.592 -19.650 1.00 95.69 154 ASN A N 1
ATOM 1268 C CA . ASN A 1 154 ? 9.865 9.721 -20.338 1.00 95.69 154 ASN A CA 1
ATOM 1269 C C . ASN A 1 154 ? 8.699 10.345 -19.545 1.00 95.69 154 ASN A C 1
ATOM 1271 O O . ASN A 1 154 ? 8.235 11.429 -19.899 1.00 95.69 154 ASN A O 1
ATOM 1275 N N . LYS A 1 155 ? 8.221 9.688 -18.482 1.00 95.81 155 LYS A N 1
ATOM 1276 C CA . LYS A 1 155 ? 7.142 10.157 -17.603 1.00 95.81 15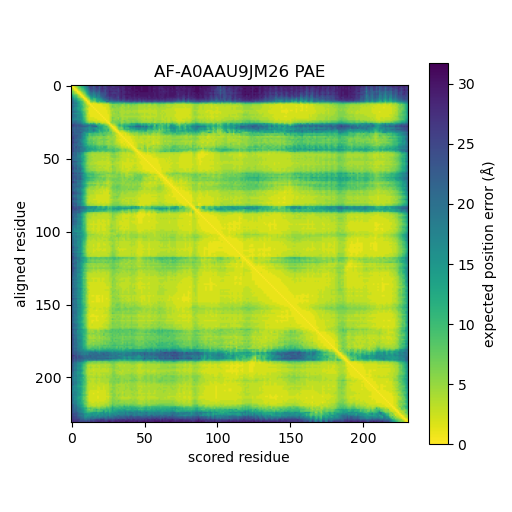5 LYS A CA 1
ATOM 1277 C C . LYS A 1 155 ? 7.648 10.708 -16.265 1.00 95.81 155 LYS A C 1
ATOM 1279 O O . LYS A 1 155 ? 6.823 11.088 -15.439 1.00 95.81 155 LYS A O 1
ATOM 1284 N N . ILE A 1 156 ? 8.964 10.813 -16.039 1.00 95.81 156 ILE A N 1
ATOM 1285 C CA . ILE A 1 156 ? 9.538 11.235 -14.743 1.00 95.81 156 ILE A CA 1
ATOM 1286 C C . ILE A 1 156 ? 8.934 12.548 -14.234 1.00 95.81 156 ILE A C 1
ATOM 1288 O O . ILE A 1 156 ? 8.388 12.568 -13.135 1.00 95.81 156 ILE A O 1
ATOM 1292 N N . ASN A 1 157 ? 8.950 13.612 -15.043 1.00 95.81 157 ASN A N 1
ATOM 1293 C CA . ASN A 1 157 ? 8.442 14.928 -14.626 1.00 95.81 157 ASN A CA 1
ATOM 1294 C C . ASN A 1 157 ? 6.945 14.892 -14.276 1.00 95.81 157 ASN A C 1
ATOM 1296 O O . ASN A 1 157 ? 6.499 15.554 -13.340 1.00 95.81 157 ASN A O 1
ATOM 1300 N N . LEU A 1 158 ? 6.169 14.104 -15.029 1.00 95.31 158 LEU A N 1
ATOM 1301 C CA . LEU A 1 158 ? 4.741 13.904 -14.790 1.00 95.31 158 LEU A CA 1
ATOM 1302 C C . LEU A 1 158 ? 4.519 13.218 -13.432 1.00 95.31 158 LEU A C 1
ATOM 1304 O O . LEU A 1 158 ? 3.736 13.691 -12.610 1.00 95.31 158 LEU A O 1
ATOM 1308 N N . LEU A 1 159 ? 5.253 12.134 -13.179 1.00 96.06 159 LEU A N 1
ATOM 1309 C CA . LEU A 1 159 ? 5.161 11.355 -11.948 1.00 96.06 159 LEU A CA 1
ATOM 1310 C C . LEU A 1 159 ? 5.707 12.115 -10.729 1.00 96.06 159 LEU A C 1
ATOM 1312 O O . LEU A 1 159 ? 5.157 11.998 -9.641 1.00 96.06 159 LEU A O 1
ATOM 1316 N N . GLU A 1 160 ? 6.736 12.950 -10.886 1.00 95.25 160 GLU A N 1
ATOM 1317 C CA . GLU A 1 160 ? 7.233 13.837 -9.824 1.00 95.25 160 GLU A CA 1
ATOM 1318 C C . GLU A 1 160 ? 6.207 14.891 -9.413 1.00 95.25 160 GLU A C 1
ATOM 1320 O O . GLU A 1 160 ? 5.969 15.101 -8.217 1.00 95.25 160 GLU A O 1
ATOM 1325 N N . ALA A 1 161 ? 5.567 15.530 -10.397 1.00 92.88 161 ALA A N 1
ATOM 1326 C CA . ALA A 1 161 ? 4.474 16.455 -10.139 1.00 92.88 161 ALA A CA 1
ATOM 1327 C C . ALA A 1 161 ? 3.327 15.747 -9.405 1.00 92.88 161 ALA A C 1
ATOM 1329 O O . ALA A 1 161 ? 2.756 16.313 -8.466 1.00 92.88 161 ALA A O 1
ATOM 1330 N N . TYR A 1 162 ? 3.038 14.496 -9.774 1.00 93.81 162 TYR A N 1
ATOM 1331 C CA . TYR A 1 162 ? 2.005 13.716 -9.111 1.00 93.81 162 TYR A CA 1
ATOM 1332 C C . TYR A 1 162 ? 2.355 13.356 -7.668 1.00 93.81 162 TYR A C 1
ATOM 1334 O O . TYR A 1 162 ? 1.562 13.620 -6.767 1.00 93.81 162 TYR A O 1
ATOM 1342 N N . THR A 1 163 ? 3.574 12.877 -7.405 1.00 93.94 163 THR A N 1
ATOM 1343 C CA . THR A 1 163 ? 4.056 12.618 -6.039 1.00 93.94 163 THR A CA 1
ATOM 1344 C C . THR A 1 163 ? 3.916 13.852 -5.153 1.00 93.94 163 THR A C 1
ATOM 1346 O O . THR A 1 163 ? 3.469 13.751 -4.010 1.00 93.94 163 THR A O 1
ATOM 1349 N N . LYS A 1 164 ? 4.280 15.036 -5.666 1.00 91.38 164 LYS A N 1
ATOM 1350 C CA . LYS A 1 164 ? 4.138 16.294 -4.923 1.00 91.38 164 LYS A CA 1
ATOM 1351 C C . LYS A 1 164 ? 2.669 16.602 -4.619 1.00 91.38 164 LYS A C 1
ATOM 1353 O O . LYS A 1 164 ? 2.356 17.006 -3.501 1.00 91.38 164 LYS A O 1
ATOM 1358 N N . ARG A 1 165 ? 1.778 16.390 -5.593 1.00 88.75 165 ARG A N 1
ATOM 1359 C CA . ARG A 1 165 ? 0.327 16.577 -5.446 1.00 88.75 165 ARG A CA 1
ATOM 1360 C C . ARG A 1 165 ? -0.249 15.674 -4.351 1.00 88.75 165 ARG A C 1
ATOM 1362 O O . ARG A 1 165 ? -0.911 16.179 -3.451 1.00 88.75 165 ARG A O 1
ATOM 1369 N N . LEU A 1 166 ? 0.093 14.386 -4.372 1.00 90.19 166 LEU A N 1
ATOM 1370 C CA . LEU A 1 166 ? -0.353 13.399 -3.384 1.00 90.19 166 LEU A CA 1
ATOM 1371 C C . LEU A 1 166 ? 0.160 13.705 -1.972 1.00 90.19 166 LEU A C 1
ATOM 1373 O O . LEU A 1 166 ? -0.613 13.699 -1.017 1.00 90.19 166 LEU A O 1
ATOM 1377 N N . LYS A 1 167 ? 1.449 14.048 -1.827 1.00 88.81 167 LYS A N 1
ATOM 1378 C CA . LYS A 1 167 ? 2.041 14.391 -0.520 1.00 88.81 167 LYS A CA 1
ATOM 1379 C C . LYS A 1 167 ? 1.361 15.592 0.144 1.00 88.81 167 LYS A C 1
ATOM 1381 O O . LYS A 1 167 ? 1.236 15.612 1.364 1.00 88.81 167 LYS A O 1
ATOM 1386 N N . ASN A 1 168 ? 0.873 16.558 -0.636 1.00 86.00 168 ASN A N 1
ATOM 1387 C CA . ASN A 1 168 ? 0.153 17.720 -0.104 1.00 86.00 168 ASN A CA 1
ATOM 1388 C C . ASN A 1 168 ? -1.224 17.373 0.494 1.00 86.00 168 ASN A C 1
ATOM 1390 O O . ASN A 1 168 ? -1.752 18.169 1.272 1.00 86.00 168 ASN A O 1
ATOM 1394 N N . GLY A 1 169 ? -1.800 16.219 0.136 1.00 83.31 169 GLY A N 1
ATOM 1395 C CA . GLY A 1 169 ? -3.078 15.728 0.654 1.00 83.31 169 GLY A CA 1
ATOM 1396 C C . GLY A 1 169 ? -2.981 14.959 1.978 1.00 83.31 169 GLY A C 1
ATOM 1397 O O . GLY A 1 169 ? -4.020 14.708 2.584 1.00 83.31 169 GLY A O 1
ATOM 1398 N N . LYS A 1 170 ? -1.766 14.616 2.448 1.00 85.50 170 LYS A N 1
ATOM 1399 C CA . LYS A 1 170 ? -1.524 13.754 3.628 1.00 85.50 170 LYS A CA 1
ATOM 1400 C C . LYS A 1 170 ? -2.296 14.209 4.869 1.00 85.50 170 LYS A C 1
ATOM 1402 O O . LYS A 1 170 ? -3.068 13.432 5.420 1.00 85.50 170 LYS A O 1
ATOM 1407 N N . GLU A 1 171 ? -2.089 15.453 5.299 1.00 82.38 171 GLU A N 1
ATOM 1408 C CA . GLU A 1 171 ? -2.642 15.945 6.572 1.00 82.38 171 GLU A CA 1
ATOM 1409 C C . GLU A 1 171 ? -4.174 15.998 6.556 1.00 82.38 171 GLU A C 1
ATOM 1411 O O . GLU A 1 171 ? -4.828 15.575 7.507 1.00 82.38 171 GLU A O 1
ATOM 1416 N N . TYR A 1 172 ? -4.756 16.431 5.436 1.00 82.50 172 TYR A N 1
ATOM 1417 C CA . TYR A 1 172 ? -6.208 16.465 5.258 1.00 82.50 172 TYR A CA 1
ATOM 1418 C C . TYR A 1 172 ? -6.810 15.064 5.239 1.00 82.50 172 TYR A C 1
ATOM 1420 O O . TYR A 1 172 ? -7.852 14.842 5.850 1.00 82.50 172 TYR A O 1
ATOM 1428 N N . LEU A 1 173 ? -6.150 14.111 4.572 1.00 85.31 173 LEU A N 1
ATOM 1429 C CA . LEU A 1 173 ? -6.597 12.724 4.572 1.00 85.31 173 LEU A CA 1
ATOM 1430 C C . LEU A 1 173 ? -6.552 12.133 5.986 1.00 85.31 173 LEU A C 1
ATOM 1432 O O . LEU A 1 173 ? -7.522 11.506 6.401 1.00 85.31 173 LEU A O 1
ATOM 1436 N N . LYS A 1 174 ? -5.471 12.372 6.743 1.00 83.75 174 LYS A N 1
ATOM 1437 C CA . LYS A 1 174 ? -5.334 11.909 8.135 1.00 83.75 174 LYS A CA 1
ATOM 1438 C C . LYS A 1 174 ? -6.496 12.414 8.994 1.00 83.75 174 LYS A C 1
ATOM 1440 O O . LYS A 1 174 ? -7.170 11.608 9.628 1.00 83.75 174 LYS A O 1
ATOM 1445 N N . GLN A 1 175 ? -6.769 13.720 8.966 1.00 80.00 175 GLN A N 1
ATOM 1446 C CA . GLN A 1 175 ? -7.874 14.332 9.719 1.00 80.00 175 GLN A CA 1
ATOM 1447 C C . GLN A 1 175 ? -9.242 13.792 9.290 1.00 80.00 175 GLN A C 1
ATOM 1449 O O . GLN A 1 175 ? -10.087 13.479 10.127 1.00 80.00 175 GLN A O 1
ATOM 1454 N N . TYR A 1 176 ? -9.458 13.649 7.983 1.00 81.12 176 TYR A N 1
ATOM 1455 C CA . TYR A 1 176 ? -10.723 13.171 7.443 1.00 81.12 176 TYR A CA 1
ATOM 1456 C C . TYR A 1 176 ? -10.998 11.706 7.808 1.00 81.12 176 TYR A C 1
ATOM 1458 O O . TYR A 1 176 ? -12.094 11.367 8.250 1.00 81.12 176 TYR A O 1
ATOM 1466 N N . LEU A 1 177 ? -9.997 10.834 7.676 1.00 82.25 177 LEU A N 1
ATOM 1467 C CA . LEU A 1 177 ? -10.125 9.429 8.054 1.00 82.25 177 LEU A CA 1
ATOM 1468 C C . LEU A 1 177 ? -10.289 9.259 9.564 1.00 82.25 177 LEU A C 1
ATOM 1470 O O . LEU A 1 177 ? -11.090 8.427 9.978 1.00 82.25 177 LEU A O 1
ATOM 1474 N N . LEU A 1 178 ? -9.601 10.066 10.381 1.00 79.25 178 LEU A N 1
ATOM 1475 C CA . LEU A 1 178 ? -9.840 10.102 11.825 1.00 79.25 178 LEU A CA 1
ATOM 1476 C C . LEU A 1 178 ? -11.303 10.427 12.125 1.00 79.25 178 LEU A C 1
ATOM 1478 O O . LEU A 1 178 ? -11.931 9.692 12.877 1.00 79.25 178 LEU A O 1
ATOM 1482 N N . LEU A 1 179 ? -11.866 11.462 11.496 1.00 79.25 179 LEU A N 1
ATOM 1483 C CA . LEU A 1 179 ? -13.266 11.842 11.692 1.00 79.25 179 LEU A CA 1
ATOM 1484 C C . LEU A 1 179 ? -14.231 10.698 11.344 1.00 79.25 179 LEU A C 1
ATOM 1486 O O . LEU A 1 179 ? -15.160 10.426 12.104 1.00 79.25 179 LEU A O 1
ATOM 1490 N N . LEU A 1 180 ? -14.008 10.024 10.212 1.00 81.00 180 LEU A N 1
ATOM 1491 C CA . LEU A 1 180 ? -14.899 8.968 9.731 1.00 81.00 180 LEU A CA 1
ATOM 1492 C C . LEU A 1 180 ? -14.772 7.659 10.513 1.00 81.00 180 LEU A C 1
ATOM 1494 O O . LEU A 1 180 ? -15.784 7.037 10.827 1.00 81.00 180 LEU A O 1
ATOM 1498 N N . ILE A 1 181 ? -13.548 7.246 10.840 1.00 80.00 181 ILE A N 1
ATOM 1499 C CA . ILE A 1 181 ? -13.292 5.994 11.563 1.00 80.00 181 ILE A CA 1
ATOM 1500 C C . ILE A 1 181 ? -13.651 6.150 13.040 1.00 80.00 181 ILE A C 1
ATOM 1502 O O . ILE A 1 181 ? -14.252 5.253 13.627 1.00 80.00 181 ILE A O 1
ATOM 1506 N N . LYS A 1 182 ? -13.318 7.295 13.646 1.00 72.38 182 LYS A N 1
ATOM 1507 C CA . LYS A 1 182 ? -13.576 7.548 15.067 1.00 72.38 182 LYS A CA 1
ATOM 1508 C C . LYS A 1 182 ? -14.963 8.123 15.355 1.00 72.38 182 LYS A C 1
ATOM 1510 O O . LYS A 1 182 ? -15.305 8.269 16.523 1.00 72.38 182 LYS A O 1
ATOM 1515 N N . GLN A 1 183 ? -15.752 8.465 14.334 1.00 70.94 183 GLN A N 1
ATOM 1516 C CA . GLN A 1 183 ? -17.117 8.999 14.471 1.00 70.94 183 GLN A CA 1
ATOM 1517 C C . GLN A 1 183 ? -17.231 10.189 15.449 1.00 70.94 183 GLN A C 1
ATOM 1519 O O . GLN A 1 183 ? -18.229 10.334 16.150 1.00 70.94 183 GLN A O 1
ATOM 1524 N N . GLY A 1 184 ? -16.206 11.045 15.511 1.00 61.34 184 GLY A N 1
ATOM 1525 C CA . GLY A 1 184 ? -16.186 12.215 16.398 1.00 61.34 184 GLY A CA 1
ATOM 1526 C C . GLY A 1 184 ? -15.695 11.969 17.831 1.00 61.34 184 GLY A C 1
ATOM 1527 O O . GLY A 1 184 ? -15.848 12.860 18.660 1.00 61.34 184 GLY A O 1
ATOM 1528 N N . LYS A 1 185 ? -15.103 10.804 18.132 1.00 65.38 185 LYS A N 1
ATOM 1529 C CA . LYS A 1 185 ? -14.331 10.587 19.369 1.00 65.38 185 LYS A CA 1
ATOM 1530 C C . LYS A 1 185 ? -13.048 11.422 19.384 1.00 65.38 185 LYS A C 1
ATOM 1532 O O . LYS A 1 185 ? -12.495 11.717 18.321 1.00 65.38 185 LYS A O 1
ATOM 1537 N N . ASP A 1 186 ? -12.561 11.746 20.582 1.00 65.12 186 ASP A N 1
ATOM 1538 C CA . ASP A 1 186 ? -11.373 12.583 20.769 1.00 65.12 186 ASP A CA 1
ATOM 1539 C C . ASP A 1 186 ? -10.122 11.996 20.080 1.00 65.12 186 ASP A C 1
ATOM 1541 O O . ASP A 1 186 ? -9.978 10.784 19.858 1.00 65.12 186 ASP A O 1
ATOM 1545 N N . GLU A 1 187 ? -9.171 12.868 19.728 1.00 63.53 187 GLU A N 1
ATOM 1546 C CA . GLU A 1 187 ? -7.946 12.484 19.012 1.00 63.53 187 GLU A CA 1
ATOM 1547 C C . GLU A 1 187 ? -7.110 11.435 19.765 1.00 63.53 187 GLU A C 1
ATOM 1549 O O . GLU A 1 187 ? -6.428 10.638 19.116 1.00 63.53 187 GLU A O 1
ATOM 1554 N N . GLU A 1 188 ? -7.236 11.346 21.092 1.00 68.06 188 GLU A N 1
ATOM 1555 C CA . GLU A 1 188 ? -6.531 10.370 21.932 1.00 68.06 188 GLU A CA 1
ATOM 1556 C C . GLU A 1 188 ? -7.191 8.979 21.986 1.00 68.06 188 GLU A C 1
ATOM 1558 O O . GLU A 1 188 ? -6.562 8.009 22.413 1.00 68.06 188 GLU A O 1
ATOM 1563 N N . GLU A 1 189 ? -8.433 8.828 21.518 1.00 75.00 189 GLU A N 1
ATOM 1564 C CA . GLU A 1 189 ? -9.159 7.562 21.655 1.00 75.00 189 GLU A CA 1
ATOM 1565 C C . GLU A 1 189 ? -8.700 6.479 20.661 1.00 75.00 189 GLU A C 1
ATOM 1567 O O . GLU A 1 189 ? -8.317 6.751 19.520 1.00 75.00 189 GLU A O 1
ATOM 1572 N N . THR A 1 190 ? -8.757 5.215 21.087 1.00 88.38 190 THR A N 1
ATOM 1573 C CA . THR A 1 190 ? -8.519 4.034 20.236 1.00 88.38 190 THR A CA 1
ATOM 1574 C C . THR A 1 190 ? -9.779 3.640 19.466 1.00 88.38 190 THR A C 1
ATOM 1576 O O . THR A 1 190 ? -10.875 3.805 20.001 1.00 88.38 190 THR A O 1
ATOM 1579 N N . PHE A 1 191 ? -9.638 3.003 18.302 1.00 89.50 191 PHE A N 1
ATOM 1580 C CA . PHE A 1 191 ? -10.754 2.354 17.598 1.00 89.50 191 PHE A CA 1
ATOM 1581 C C . PHE A 1 191 ? -10.540 0.841 17.448 1.00 89.50 191 PHE A C 1
ATOM 1583 O O . PHE A 1 191 ? -9.409 0.358 17.376 1.00 89.50 191 PHE A O 1
ATOM 1590 N N . THR A 1 192 ? -11.639 0.096 17.433 1.00 92.81 192 THR A N 1
ATOM 1591 C CA . THR A 1 192 ? -11.715 -1.366 17.304 1.00 92.81 192 THR A CA 1
ATOM 1592 C C . THR A 1 192 ? -11.807 -1.814 15.845 1.00 92.81 192 THR A C 1
ATOM 1594 O O . THR A 1 192 ? -12.094 -1.009 14.956 1.00 92.81 192 THR A O 1
ATOM 1597 N N . GLU A 1 193 ? -11.609 -3.114 15.586 1.00 94.69 193 GLU A N 1
ATOM 1598 C CA . GLU A 1 193 ? -11.796 -3.682 14.242 1.00 94.69 193 GLU A CA 1
ATOM 1599 C C . GLU A 1 193 ? -13.232 -3.467 13.741 1.00 94.69 193 GLU A C 1
ATOM 1601 O O . GLU A 1 193 ? -13.433 -3.118 12.583 1.00 94.69 193 GLU A O 1
ATOM 1606 N N . GLU A 1 194 ? -14.236 -3.598 14.612 1.00 93.81 194 GLU A N 1
ATOM 1607 C CA . GLU A 1 194 ? -15.642 -3.391 14.246 1.00 93.81 194 GLU A CA 1
ATOM 1608 C C . GLU A 1 194 ? -15.915 -1.952 13.783 1.00 93.81 194 GLU A C 1
ATOM 1610 O O . GLU A 1 194 ? -16.557 -1.743 12.753 1.00 93.81 194 GLU A O 1
ATOM 1615 N N . GLU A 1 195 ? -15.404 -0.956 14.509 1.00 92.06 195 GLU A N 1
ATOM 1616 C CA . GLU A 1 195 ? -15.540 0.460 14.143 1.00 92.06 195 GLU A CA 1
ATOM 1617 C C . GLU A 1 195 ? -14.839 0.759 12.815 1.00 92.06 195 GLU A C 1
ATOM 1619 O O . GLU A 1 195 ? -15.420 1.402 11.937 1.00 92.06 195 GLU A O 1
ATOM 1624 N N . PHE A 1 196 ? -13.632 0.218 12.631 1.00 93.31 196 PHE A N 1
ATOM 1625 C CA . PHE A 1 196 ? -12.889 0.340 11.382 1.00 93.31 196 PHE A CA 1
ATOM 1626 C C . PHE A 1 196 ? -13.661 -0.270 10.206 1.00 93.31 196 PHE A C 1
ATOM 1628 O O . PHE A 1 196 ? -13.893 0.397 9.201 1.00 93.31 196 PHE A O 1
ATOM 1635 N N . LEU A 1 197 ? -14.133 -1.511 10.338 1.00 94.31 197 LEU A N 1
ATOM 1636 C CA . LEU A 1 197 ? -14.899 -2.195 9.295 1.00 94.31 197 LEU A CA 1
ATOM 1637 C C . LEU A 1 197 ? -16.240 -1.511 9.005 1.00 94.31 197 LEU A C 1
ATOM 1639 O O . LEU A 1 197 ? -16.681 -1.486 7.856 1.00 94.31 197 LEU A O 1
ATOM 1643 N N . ASN A 1 198 ? -16.885 -0.927 10.017 1.00 92.44 198 ASN A N 1
ATOM 1644 C CA . ASN A 1 198 ? -18.102 -0.145 9.824 1.00 92.44 198 ASN A CA 1
ATOM 1645 C C . ASN A 1 198 ? -17.841 1.124 9.005 1.00 92.44 198 ASN A C 1
ATOM 1647 O O . ASN A 1 198 ? -18.638 1.423 8.118 1.00 92.44 198 ASN A O 1
ATOM 1651 N N . ALA A 1 199 ? -16.724 1.824 9.230 1.00 90.75 199 ALA A N 1
ATOM 1652 C CA . ALA A 1 199 ? -16.332 2.964 8.399 1.00 90.75 199 ALA A CA 1
ATOM 1653 C C . ALA A 1 199 ? -16.062 2.549 6.940 1.00 90.75 199 ALA A C 1
ATOM 1655 O O . ALA A 1 199 ? -16.426 3.265 6.013 1.00 90.75 199 ALA A O 1
ATOM 1656 N N . MET A 1 200 ? -15.517 1.349 6.722 1.00 92.00 200 MET A N 1
ATOM 1657 C CA . MET A 1 200 ? -15.217 0.798 5.389 1.00 92.00 200 MET A CA 1
ATOM 1658 C C . MET A 1 200 ? -16.451 0.380 4.575 1.00 92.00 200 MET A C 1
ATOM 1660 O O . MET A 1 200 ? -16.319 -0.001 3.411 1.00 92.00 200 MET A O 1
ATOM 1664 N N . LYS A 1 201 ? -17.656 0.460 5.156 1.00 89.69 201 LYS A N 1
ATOM 1665 C CA . LYS A 1 201 ? -18.918 0.351 4.406 1.00 89.69 201 LYS A CA 1
ATOM 1666 C C . LYS A 1 201 ? -19.194 1.600 3.567 1.00 89.69 201 LYS A C 1
ATOM 1668 O O . LYS A 1 201 ? -19.954 1.525 2.604 1.00 89.69 201 LYS A O 1
ATOM 1673 N N . ASP A 1 202 ? -18.591 2.735 3.916 1.00 88.81 202 ASP A N 1
ATOM 1674 C CA . ASP A 1 202 ? -18.630 3.933 3.091 1.00 88.81 202 ASP A CA 1
ATOM 1675 C C . ASP A 1 202 ? -17.719 3.752 1.865 1.00 88.81 202 ASP A C 1
ATOM 1677 O O . ASP A 1 202 ? -16.521 3.491 1.986 1.00 88.81 202 ASP A O 1
ATOM 1681 N N . SER A 1 203 ? -18.293 3.903 0.667 1.00 87.81 203 SER A N 1
ATOM 1682 C CA . SER A 1 203 ? -17.584 3.705 -0.608 1.00 87.81 203 SER A CA 1
ATOM 1683 C C . SER A 1 203 ? -16.363 4.612 -0.797 1.00 87.81 203 SER A C 1
ATOM 1685 O O . SER A 1 203 ? -15.450 4.267 -1.545 1.00 87.81 203 SER A O 1
ATOM 1687 N N . PHE A 1 204 ? -16.330 5.771 -0.137 1.00 86.19 204 PHE A N 1
ATOM 1688 C CA . PHE A 1 204 ? -15.188 6.667 -0.155 1.00 86.19 204 PHE A CA 1
ATOM 1689 C C . PHE A 1 204 ? -14.069 6.112 0.726 1.00 86.19 204 PHE A C 1
ATOM 1691 O O . PHE A 1 204 ? -12.951 5.957 0.247 1.00 86.19 204 PHE A O 1
ATOM 1698 N N . VAL A 1 205 ? -14.360 5.730 1.973 1.00 88.12 205 VAL A N 1
ATOM 1699 C CA . VAL A 1 205 ? -13.356 5.170 2.903 1.00 88.12 205 VAL A CA 1
ATOM 1700 C C . VAL A 1 205 ? -12.820 3.829 2.403 1.00 88.12 205 VAL A C 1
ATOM 1702 O O . VAL A 1 205 ? -11.619 3.573 2.480 1.00 88.12 205 VAL A O 1
ATOM 1705 N N . GLN A 1 206 ? -13.684 3.013 1.792 1.00 91.62 206 GLN A N 1
ATOM 1706 C CA . GLN A 1 206 ? -13.328 1.719 1.209 1.00 91.62 206 GLN A CA 1
ATOM 1707 C C . GLN A 1 206 ? -12.170 1.804 0.197 1.00 91.62 206 GLN A C 1
ATOM 1709 O O . GLN A 1 206 ? -11.431 0.834 0.018 1.00 91.62 206 GLN A O 1
ATOM 1714 N N . LYS A 1 207 ? -11.942 2.972 -0.419 1.00 91.12 207 LYS A N 1
ATOM 1715 C CA . LYS A 1 207 ? -10.803 3.211 -1.316 1.00 91.12 207 LYS A CA 1
ATOM 1716 C C . LYS A 1 207 ? -9.438 2.948 -0.659 1.00 91.12 207 LYS A C 1
ATOM 1718 O O . LYS A 1 207 ? -8.496 2.629 -1.380 1.00 91.12 207 LYS A O 1
ATOM 1723 N N . LEU A 1 208 ? -9.334 2.977 0.677 1.00 91.69 208 LEU A N 1
ATOM 1724 C CA . LEU A 1 208 ? -8.132 2.582 1.433 1.00 91.69 208 LEU A CA 1
ATOM 1725 C C . LEU A 1 208 ? -7.661 1.143 1.153 1.00 91.69 208 LEU A C 1
ATOM 1727 O O . LEU A 1 208 ? -6.493 0.824 1.373 1.00 91.69 208 LEU A O 1
ATOM 1731 N N . CYS A 1 209 ? -8.542 0.268 0.662 1.00 92.50 209 CYS A N 1
ATOM 1732 C CA . CYS A 1 209 ? -8.237 -1.138 0.382 1.00 92.50 209 CYS A CA 1
ATOM 1733 C C . CYS A 1 209 ? -7.463 -1.384 -0.918 1.00 92.50 209 CYS A C 1
ATOM 1735 O O . CYS A 1 209 ? -7.229 -2.540 -1.269 1.00 92.50 209 CYS A O 1
ATOM 1737 N N . SER A 1 210 ? -7.073 -0.343 -1.652 1.00 91.56 210 SER A N 1
ATOM 1738 C CA . SER A 1 210 ? -6.295 -0.490 -2.884 1.00 91.56 210 SER A CA 1
ATOM 1739 C C . SER A 1 210 ? -5.271 0.629 -3.036 1.00 91.56 210 SER A C 1
ATOM 1741 O O . SER A 1 210 ? -5.484 1.745 -2.563 1.00 91.56 210 SER A O 1
ATOM 1743 N N . SER A 1 211 ? -4.188 0.335 -3.755 1.00 92.31 211 SER A N 1
ATOM 1744 C CA . SER A 1 211 ? -3.149 1.299 -4.134 1.00 92.31 211 SER A CA 1
ATOM 1745 C C . SER A 1 211 ? -3.746 2.501 -4.884 1.00 92.31 211 SER A C 1
ATOM 1747 O O . SER A 1 211 ? -3.544 3.650 -4.490 1.00 92.31 211 SER A O 1
ATOM 1749 N N . TYR A 1 212 ? -4.539 2.231 -5.925 1.00 92.00 212 TYR A N 1
ATOM 1750 C CA . TYR A 1 212 ? -5.252 3.231 -6.723 1.00 92.00 212 TYR A CA 1
ATOM 1751 C C . TYR A 1 212 ? -6.228 4.054 -5.875 1.00 92.00 212 TYR A C 1
ATOM 1753 O O . TYR A 1 212 ? -6.173 5.284 -5.880 1.00 92.00 212 TYR A O 1
ATOM 1761 N N . GLY A 1 213 ? -7.099 3.393 -5.107 1.00 92.06 213 GLY A N 1
ATOM 1762 C CA . GLY A 1 213 ? -8.109 4.079 -4.306 1.00 92.06 213 GLY A CA 1
ATOM 1763 C C . GLY A 1 213 ? -7.485 4.992 -3.250 1.00 92.06 213 GLY A C 1
ATOM 1764 O O . GLY A 1 213 ? -7.945 6.117 -3.056 1.00 92.06 213 GLY A O 1
ATOM 1765 N N . PHE A 1 214 ? -6.391 4.568 -2.615 1.00 93.25 214 PHE A N 1
ATOM 1766 C CA . PHE A 1 214 ? -5.678 5.409 -1.660 1.00 93.25 214 PHE A CA 1
ATOM 1767 C C . PHE A 1 214 ? -5.080 6.668 -2.310 1.00 93.25 214 PHE A C 1
ATOM 1769 O O . PHE A 1 214 ? -5.165 7.762 -1.746 1.00 93.25 214 PHE A O 1
ATOM 1776 N N . ARG A 1 215 ? -4.521 6.555 -3.520 1.00 93.25 215 ARG A N 1
ATOM 1777 C CA . ARG A 1 215 ? -4.045 7.726 -4.276 1.00 93.25 215 ARG A CA 1
ATOM 1778 C C . ARG A 1 215 ? -5.185 8.652 -4.678 1.00 93.25 215 ARG A C 1
ATOM 1780 O O . ARG A 1 215 ? -5.042 9.870 -4.571 1.00 93.25 215 ARG A O 1
ATOM 1787 N N . GLU A 1 216 ? -6.323 8.093 -5.077 1.00 90.38 216 GLU A N 1
ATOM 1788 C CA . GLU A 1 216 ? -7.527 8.867 -5.377 1.00 90.38 216 GLU A CA 1
ATOM 1789 C C . GLU A 1 216 ? -7.994 9.663 -4.148 1.00 90.38 216 GLU A C 1
ATOM 1791 O O . GLU A 1 216 ? -8.269 10.858 -4.255 1.00 90.38 216 GLU A O 1
ATOM 1796 N N . LEU A 1 217 ? -7.998 9.039 -2.964 1.00 89.56 217 LEU A N 1
ATOM 1797 C CA . LEU A 1 217 ? -8.302 9.708 -1.697 1.00 89.56 217 LEU A CA 1
ATOM 1798 C C . LEU A 1 217 ? -7.371 10.897 -1.431 1.00 89.56 217 LEU A C 1
ATOM 1800 O O . LEU A 1 217 ? -7.844 12.000 -1.145 1.00 89.56 217 LEU A O 1
ATOM 1804 N N . LEU A 1 218 ? -6.056 10.699 -1.568 1.00 89.44 218 LEU A N 1
ATOM 1805 C CA . LEU A 1 218 ? -5.063 11.763 -1.393 1.00 89.44 218 LEU A CA 1
ATOM 1806 C C . LEU A 1 218 ? -5.288 12.934 -2.367 1.00 89.44 218 LEU A C 1
ATOM 1808 O O . LEU A 1 218 ? -5.218 14.098 -1.960 1.00 89.44 218 LEU A O 1
ATOM 1812 N N . ASP A 1 219 ? -5.575 12.647 -3.640 1.00 87.31 219 ASP A N 1
ATOM 1813 C CA . ASP A 1 219 ? -5.785 13.676 -4.669 1.00 87.31 219 ASP A CA 1
ATOM 1814 C C . ASP A 1 219 ? -7.105 14.445 -4.455 1.00 87.31 219 ASP A C 1
ATOM 1816 O O . ASP A 1 219 ? -7.161 15.674 -4.604 1.00 87.31 219 ASP A O 1
ATOM 1820 N N . CYS A 1 220 ? -8.164 13.755 -4.011 1.00 84.75 220 CYS A N 1
ATOM 1821 C CA . CYS A 1 220 ? -9.426 14.378 -3.606 1.00 84.75 220 CYS A CA 1
ATOM 1822 C C . CYS A 1 220 ? -9.233 15.345 -2.429 1.00 84.75 220 CYS A C 1
ATOM 1824 O O . CYS A 1 220 ? -9.666 16.498 -2.506 1.00 84.75 220 CYS A O 1
ATOM 1826 N N . CYS A 1 221 ? -8.544 14.919 -1.364 1.00 80.12 221 CYS A N 1
ATOM 1827 C CA . CYS A 1 221 ? -8.276 15.765 -0.197 1.00 80.12 221 CYS A CA 1
ATOM 1828 C C . CYS A 1 221 ? -7.475 17.025 -0.562 1.00 80.12 221 CYS A C 1
ATOM 1830 O O . CYS A 1 221 ? -7.750 18.115 -0.056 1.00 80.12 221 CYS A O 1
ATOM 1832 N N . ASN A 1 222 ? -6.526 16.911 -1.492 1.00 73.31 222 ASN A N 1
ATOM 1833 C CA . ASN A 1 222 ? -5.778 18.065 -1.984 1.00 73.31 222 ASN A CA 1
ATOM 1834 C C . ASN A 1 222 ? -6.655 19.028 -2.815 1.00 73.31 222 ASN A C 1
ATOM 1836 O O . ASN A 1 222 ? -6.505 20.247 -2.722 1.00 73.31 222 ASN A O 1
ATOM 1840 N N . SER A 1 223 ? -7.608 18.508 -3.590 1.00 72.38 223 SER A N 1
ATOM 1841 C CA . SER A 1 223 ? -8.530 19.332 -4.385 1.00 72.38 223 SER A CA 1
ATOM 1842 C C . SER A 1 223 ? -9.467 20.176 -3.509 1.00 72.38 223 SER A C 1
ATOM 1844 O O . SER A 1 223 ? -9.688 21.354 -3.800 1.00 72.38 223 SER A O 1
ATOM 1846 N N . LEU A 1 224 ? -9.949 19.615 -2.395 1.00 66.31 224 LEU A N 1
ATOM 1847 C CA . LEU A 1 224 ? -10.783 20.322 -1.413 1.00 66.31 224 LEU A CA 1
ATOM 1848 C C . LEU A 1 224 ? -10.032 21.482 -0.738 1.00 66.31 224 LEU A C 1
ATOM 1850 O O . LEU A 1 224 ? -10.593 22.560 -0.536 1.00 66.31 224 LEU A O 1
ATOM 1854 N N . ARG A 1 225 ? -8.733 21.312 -0.460 1.00 62.47 225 ARG A N 1
ATOM 1855 C CA . ARG A 1 225 ? -7.876 22.392 0.054 1.00 62.47 225 ARG A CA 1
ATOM 1856 C C . ARG A 1 225 ? -7.799 23.574 -0.915 1.00 62.47 225 ARG A C 1
ATOM 1858 O O . ARG A 1 225 ? -7.900 24.720 -0.486 1.00 62.47 225 ARG A O 1
ATOM 1865 N N . VAL A 1 226 ? -7.589 23.319 -2.209 1.00 60.06 226 VAL A N 1
ATOM 1866 C CA . VAL A 1 226 ? -7.438 24.389 -3.216 1.00 60.06 226 VAL A CA 1
ATOM 1867 C C . VAL A 1 226 ? -8.722 25.210 -3.360 1.00 60.06 226 VAL A C 1
ATOM 1869 O O . VAL A 1 226 ? -8.648 26.412 -3.609 1.00 60.06 226 VAL A O 1
ATOM 1872 N N . GLN A 1 227 ? -9.885 24.586 -3.174 1.00 57.00 227 GLN A N 1
ATOM 1873 C CA . GLN A 1 227 ? -11.174 25.279 -3.195 1.00 57.00 227 GLN A CA 1
ATOM 1874 C C . GLN A 1 227 ? -11.390 26.138 -1.941 1.00 57.00 227 GLN A C 1
ATOM 1876 O O . GLN A 1 227 ? -11.805 27.286 -2.065 1.00 57.00 227 GLN A O 1
ATOM 1881 N N . ASN A 1 228 ? -11.022 25.635 -0.759 1.00 55.31 228 ASN A N 1
ATOM 1882 C CA . ASN A 1 228 ? -11.185 26.363 0.506 1.00 55.31 228 ASN A CA 1
ATOM 1883 C C . ASN A 1 228 ? -10.110 27.439 0.760 1.00 55.31 228 ASN A C 1
ATOM 1885 O O . ASN A 1 228 ? -10.323 28.327 1.574 1.00 55.31 228 ASN A O 1
ATOM 1889 N N . GLY A 1 229 ? -8.967 27.386 0.067 1.00 49.97 229 GLY A N 1
ATOM 1890 C CA . GLY A 1 229 ? -7.896 28.393 0.137 1.00 49.97 229 GLY A CA 1
ATOM 1891 C C . GLY A 1 229 ? -8.006 29.533 -0.887 1.00 49.97 229 GLY A C 1
ATOM 1892 O O . GLY A 1 229 ? -7.046 30.279 -1.062 1.00 49.97 229 GLY A O 1
ATOM 1893 N N . ARG A 1 230 ? -9.129 29.633 -1.611 1.00 39.41 230 ARG A N 1
ATOM 1894 C CA . ARG A 1 230 ? -9.452 30.725 -2.552 1.00 39.41 230 ARG A CA 1
ATOM 1895 C C . ARG A 1 230 ? -10.583 31.638 -2.047 1.00 39.41 230 ARG A C 1
ATOM 1897 O O . ARG A 1 230 ? -11.214 32.310 -2.860 1.00 39.41 230 ARG A O 1
ATOM 1904 N N . MET A 1 231 ? -10.825 31.659 -0.736 1.00 37.78 231 MET A N 1
ATOM 1905 C CA . MET A 1 231 ? -11.652 32.669 -0.063 1.00 37.78 231 MET A CA 1
ATOM 1906 C C . MET A 1 231 ? -10.773 33.630 0.725 1.00 37.78 231 MET A C 1
ATOM 1908 O O . MET A 1 231 ? -9.838 33.134 1.393 1.00 37.78 231 MET A O 1
#

Sequence (231 aa):
MGCLCPVSKFRSSEEEKTLMRAEEQIILPELSCRSFDREISRYASGEYISHKILKETYEAYSVDIEFFKDKREPSYHYYKILHANVLGYRVVTLVLIAIWLSDEDPLEKASRIFKNYDRKCLNKIGPEGFEIMIEDMIYATVTFIEFAKKMEPNKINLLEAYTKRLKNGKEYLKQYLLLLIKQGKDEEETFTEEEFLNAMKDSFVQKLCSSYGFRELLDCCNSLRVQNGRM

Radius of gyration: 17.88 Å; Cα contacts (8 Å, |Δi|>4): 249; chains: 1; bounding box: 42×54×42 Å

Foldseek 3Di:
DDDDDPDDPPPQDPLNVLLVVLLVLAPLLVDDLVLLLVLLVVQDPDQADAPVSVLVSCVVVVHDPCCCVDPPRLNVVLLVLQADPPRGHGSLLVSLSSQQSYPDDLLVSLLSLQVSLPPVPPLKHWLVSLLVSLVSLLVSLVSSLVSSCVVPVVCNVVSVVLNVLLVLLSVQLSVVVCCLLVVPDDNGDMGGSVSSSVSCVPPLSSLSSHSSSSSVSSNVSSVVVVVVVPD

Solvent-accessible surface area (backbone atoms only — not comparable to full-atom values): 12834 Å² total; per-residue (Å²): 141,80,88,80,77,96,72,74,93,66,76,74,46,75,63,54,54,48,40,53,60,42,59,70,53,38,74,61,58,80,42,59,35,74,55,52,49,55,48,45,58,73,72,44,90,58,69,43,34,45,68,67,56,53,50,54,42,38,51,75,67,74,47,85,63,62,39,77,72,38,87,84,35,60,40,29,54,43,57,58,68,57,38,52,71,96,63,19,33,47,44,62,50,55,45,51,52,32,40,34,49,25,88,66,56,58,69,59,31,44,54,48,53,48,56,66,46,21,81,80,73,69,63,43,35,41,49,67,40,50,50,52,50,54,51,44,54,50,48,53,52,51,46,50,51,58,39,26,33,70,77,38,64,93,43,37,72,62,49,51,55,45,53,53,48,37,63,69,3,47,67,54,39,52,55,52,50,47,43,57,45,47,71,72,57,62,82,80,54,63,45,38,58,67,45,46,55,57,33,44,70,38,77,74,56,37,24,67,41,27,68,68,35,38,50,50,49,19,45,50,37,33,51,54,49,59,63,66,68,73,115

pLDDT: mean 83.36, std 15.03, range [27.09, 96.06]

Nearest PDB structures (foldseek):
  5fyx-assembly1_A  TM=3.836E-01  e=7.037E-02  Drosophila melanogaster